Protein AF-0000000086522788 (afdb_homodimer)

pLDDT: mean 95.96, std 5.97, range [49.09, 98.88]

Nearest PDB structures (foldseek):
  5x3t-assembly1_H  TM=9.081E-01  e=9.601E-09  Mycobacterium tuberculosis H37Rv
  5wzf-assembly1_A  TM=9.064E-01  e=1.560E-04  Mycobacterium tuberculosis H37Rv
  5wz4-assembly1_B  TM=8.585E-01  e=1.217E-04  Mycobacterium tuberculosis H37Rv
  4chg-assembly3_E  TM=7.287E-01  e=6.107E-03  Mycobacterium tuberculosis H37Rv
  6a7v-assembly1_E  TM=6.846E-01  e=1.869E-02  Mycobacterium tuberculosis H37Rv

InterPro domains:
  IPR002716 PIN domain [PF01850] (8-123)
  IPR029060 PIN-like domain superfamily [SSF88723] (7-127)

Sequence (276 aa):
MPNTAAWVDTGYLVALFAKEDPHHQSANAFLKQLGRIELHSIWPVVVEACFFLDIRGKLALLQWIERGAMTLHDLSPQDLPMVRNTLEKYQNLEPDFTDAVLVTLASILKVRHILTVDERDFSVYRLADGSCFERLWVMPNTAAWVDTGYLVALFAKEDPHHQSANAFLKQLGRIELHSIWPVVVEACFFLDIRGKLALLQWIERGAMTLHDLSPQDLPMVRNTLEKYQNLEPDFTDAVLVTLASILKVRHILTVDERDFSVYRLADGSCFERLWV

Foldseek 3Di:
DPQAEAEEALALLLLCQVPPDPCVVLSVVCLVVCPRYAYEYAVVSLVSNVVNDDPRSNVVSVVCVVVVNYHHDDDDPVLVVQLVVQCVVVVVVVDDSRVSSRQSVCQVVVRQEYAHPCCPVQQVRAHPVRHGHDYPRD/DPQAEAEEALALLLLCQVPPDPCVVLSVVCLVVCPRYAYEYAVVSLVSNVVNDDPRSNVVSVVCVVVVNYHHDDDDPVLVVQLVVQCVVVVVVVDDSRVSVRQSVCQVVVRQEYAHPCCPVQQPRAHPVRHGHDYDRD

Secondary structure (DSSP, 8-state):
---EEEEE-HHHHHHHH-TT-TTHHHHHHHHHT-TTEEEEEEHHHHHHHHHHS-HHHHHHHHHHHHTTSSEEEPP-GGGHHHHHHHHHHTGGG---HHHHHHHHHHHHHT--EEE-S-HHHHHH-B-TTSPBPEES--/----EEEE-HHHHHHHH-TT-TTHHHHHHHHHT-TTPEEEEEHHHHHHHHHHS-HHHHHHHHHHHHTTSSEEEPP-GGGHHHHHHHHHHTGGG---HHHHHHHHHHHHHT--EEE-S-HHHHHH-B-TTSPBPEES--

Structure (mmCIF, N/CA/C/O backbone):
data_AF-0000000086522788-model_v1
#
loop_
_entity.id
_entity.type
_entity.pdbx_description
1 polymer 'PIN domain-containing protein'
#
loop_
_atom_site.group_PDB
_atom_site.id
_atom_site.t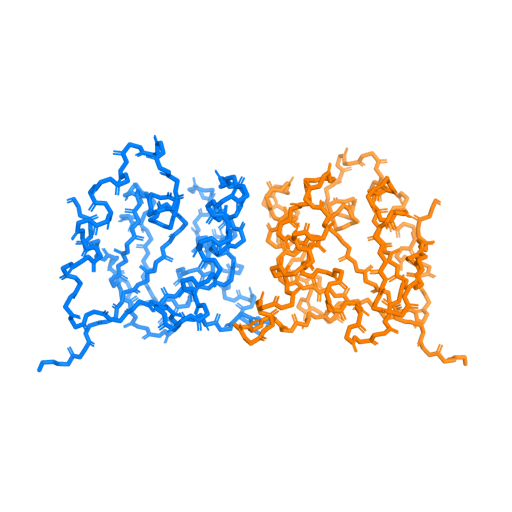ype_symbol
_atom_site.label_atom_id
_atom_site.label_alt_id
_atom_site.label_comp_id
_atom_site.label_asym_id
_atom_site.label_entity_id
_atom_site.label_seq_id
_atom_site.pdbx_PDB_ins_code
_atom_site.Cartn_x
_atom_site.Cartn_y
_atom_site.Cartn_z
_atom_site.occupancy
_atom_site.B_iso_or_equiv
_atom_site.auth_seq_id
_atom_site.auth_comp_id
_atom_site.auth_asym_id
_atom_site.auth_atom_id
_atom_site.pdbx_PDB_model_num
ATOM 1 N N . MET A 1 1 ? 4.887 20.531 26.156 1 49.88 1 MET A N 1
ATOM 2 C CA . MET A 1 1 ? 3.727 20.594 25.266 1 49.88 1 MET A CA 1
ATOM 3 C C . MET A 1 1 ? 3.48 19.266 24.594 1 49.88 1 MET A C 1
ATOM 5 O O . MET A 1 1 ? 4.426 18.531 24.266 1 49.88 1 MET A O 1
ATOM 9 N N . PRO A 1 2 ? 2.352 18.656 24.859 1 61.16 2 PRO A N 1
ATOM 10 C CA . PRO A 1 2 ? 2.184 17.297 24.328 1 61.16 2 PRO A CA 1
ATOM 11 C C . PRO A 1 2 ? 2.559 17.188 22.859 1 61.16 2 PRO A C 1
ATOM 13 O O . PRO A 1 2 ? 2.422 18.156 22.109 1 61.16 2 PRO A O 1
ATOM 16 N N . ASN A 1 3 ? 3.367 16.234 22.469 1 74.81 3 ASN A N 1
ATOM 17 C CA . ASN A 1 3 ? 3.789 16.047 21.078 1 74.81 3 ASN A CA 1
ATOM 18 C C . ASN A 1 3 ? 2.592 15.953 20.141 1 74.81 3 ASN A C 1
ATOM 20 O O . ASN A 1 3 ? 1.631 15.234 20.422 1 74.81 3 ASN A O 1
ATOM 24 N N . THR A 1 4 ? 2.494 16.922 19.266 1 91.88 4 THR A N 1
ATOM 25 C CA . THR A 1 4 ? 1.45 16.906 18.25 1 91.88 4 THR A CA 1
ATOM 26 C C . THR A 1 4 ? 1.722 15.836 17.203 1 91.88 4 THR A C 1
ATOM 28 O O . THR A 1 4 ? 2.869 15.625 16.812 1 91.88 4 THR A O 1
ATOM 31 N N . ALA A 1 5 ? 0.728 15.023 16.875 1 97.06 5 ALA A N 1
ATOM 32 C CA . ALA A 1 5 ? 0.83 14.023 15.812 1 97.06 5 ALA A CA 1
ATOM 33 C C . ALA A 1 5 ? 0.124 14.484 14.547 1 97.06 5 ALA A C 1
ATOM 35 O O . ALA A 1 5 ? -0.933 15.117 14.609 1 97.06 5 ALA A O 1
ATOM 36 N N . ALA A 1 6 ? 0.728 14.195 13.414 1 98.12 6 ALA A N 1
ATOM 37 C CA . ALA A 1 6 ? 0.104 14.531 12.133 1 98.12 6 ALA A CA 1
ATOM 38 C C . ALA A 1 6 ? 0.199 13.367 11.156 1 98.12 6 ALA A C 1
ATOM 40 O O . ALA A 1 6 ? 1.227 12.688 11.086 1 98.12 6 ALA A O 1
ATOM 41 N N . TRP A 1 7 ? -0.891 13.195 10.453 1 98.56 7 TRP A N 1
ATOM 42 C CA . TRP A 1 7 ? -0.886 12.219 9.359 1 98.56 7 TRP A CA 1
ATOM 43 C C . TRP A 1 7 ? -0.183 12.789 8.133 1 98.56 7 TRP A C 1
ATOM 45 O O . TRP A 1 7 ? -0.314 13.977 7.824 1 98.56 7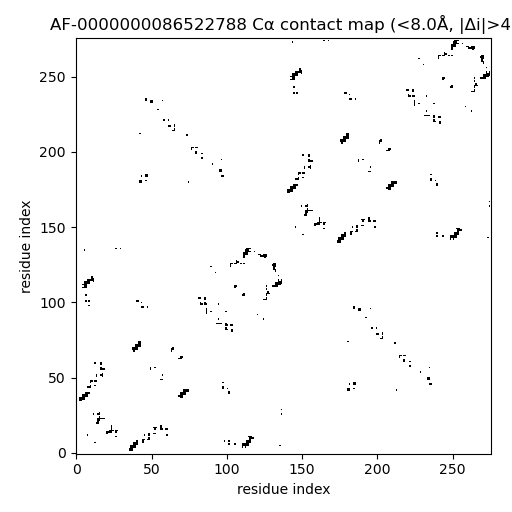 TRP A O 1
ATOM 55 N N . VAL A 1 8 ? 0.561 11.953 7.477 1 98.75 8 VAL A N 1
ATOM 56 C CA . VAL A 1 8 ? 1.207 12.289 6.211 1 98.75 8 VAL A CA 1
ATOM 57 C C . VAL A 1 8 ? 0.505 11.578 5.062 1 98.75 8 VAL A C 1
ATOM 59 O O . VAL A 1 8 ? 0.38 10.352 5.07 1 98.75 8 VAL A O 1
ATOM 62 N N . ASP A 1 9 ? 0.022 12.312 4.145 1 98.44 9 ASP A N 1
ATOM 63 C CA . ASP A 1 9 ? -0.618 11.727 2.969 1 98.44 9 ASP A CA 1
ATOM 64 C C . ASP A 1 9 ? 0.362 11.625 1.802 1 98.44 9 ASP A C 1
ATOM 66 O O . ASP A 1 9 ? 1.507 12.07 1.906 1 98.44 9 ASP A O 1
ATOM 70 N N . THR A 1 10 ? -0.059 11.07 0.669 1 98.69 10 THR A N 1
ATOM 71 C CA . THR A 1 10 ? 0.792 10.789 -0.482 1 98.69 10 THR A CA 1
ATOM 72 C C . THR A 1 10 ? 1.39 12.078 -1.035 1 98.69 10 THR A C 1
ATOM 74 O O . THR A 1 10 ? 2.59 12.148 -1.306 1 98.69 10 THR A O 1
ATOM 77 N N . GLY A 1 11 ? 0.606 13.125 -1.171 1 98.5 11 GLY A N 1
ATOM 78 C CA . GLY A 1 11 ? 1.043 14.367 -1.777 1 98.5 11 GLY A CA 1
ATOM 79 C C . GLY A 1 11 ? 2.219 15.008 -1.057 1 98.5 11 GLY A C 1
ATOM 80 O O . GLY A 1 11 ? 3.113 15.562 -1.692 1 98.5 11 GLY A O 1
ATOM 81 N N . TYR A 1 12 ? 2.236 14.93 0.226 1 98.75 12 TYR A N 1
ATOM 82 C CA . TYR A 1 12 ? 3.348 15.508 0.974 1 98.75 12 TYR A CA 1
ATOM 83 C C . TYR A 1 12 ? 4.629 14.719 0.747 1 98.75 12 TYR A C 1
ATOM 85 O O . TYR A 1 12 ? 5.707 15.305 0.595 1 98.75 12 TYR A O 1
ATOM 93 N N . LEU A 1 13 ? 4.539 13.398 0.77 1 98.88 13 LEU A N 1
ATOM 94 C CA . LEU A 1 13 ? 5.711 12.57 0.512 1 98.88 13 LEU A CA 1
ATOM 95 C C . LEU A 1 13 ? 6.266 12.836 -0.884 1 98.88 13 LEU A C 1
ATOM 97 O O . LEU A 1 13 ? 7.48 12.953 -1.062 1 98.88 13 LEU A O 1
ATOM 101 N N . VAL A 1 14 ? 5.367 12.906 -1.87 1 98.81 14 VAL A N 1
ATOM 102 C CA . VAL A 1 14 ? 5.805 13.188 -3.232 1 98.81 14 VAL A CA 1
ATOM 103 C C . VAL A 1 14 ? 6.484 14.555 -3.283 1 98.81 14 VAL A C 1
ATOM 105 O O . VAL A 1 14 ? 7.547 14.703 -3.887 1 98.81 14 VAL A O 1
ATOM 108 N N . ALA A 1 15 ? 5.895 15.523 -2.637 1 98.81 15 ALA A N 1
ATOM 109 C CA . ALA A 1 15 ? 6.484 16.859 -2.572 1 98.81 15 ALA A CA 1
ATOM 110 C C . ALA A 1 15 ? 7.871 16.812 -1.939 1 98.81 15 ALA A C 1
ATOM 112 O O . ALA A 1 15 ? 8.773 17.531 -2.361 1 98.81 15 ALA A O 1
ATOM 113 N N . LEU A 1 16 ? 8.094 16.016 -0.915 1 98.5 16 LEU A N 1
ATOM 114 C CA . LEU A 1 16 ? 9.359 15.945 -0.204 1 98.5 16 LEU A CA 1
ATOM 115 C C . LEU A 1 16 ? 10.438 15.305 -1.08 1 98.5 16 LEU A C 1
ATOM 117 O O . LEU A 1 16 ? 11.586 15.742 -1.079 1 98.5 16 LEU A O 1
ATOM 121 N N . PHE A 1 17 ? 10.016 14.305 -1.92 1 98.69 17 PHE A N 1
ATOM 122 C CA . PHE A 1 17 ? 11.055 13.43 -2.453 1 98.69 17 PHE A CA 1
ATOM 123 C C . PHE A 1 17 ? 11.117 13.523 -3.973 1 98.69 17 PHE A C 1
ATOM 125 O O . PHE A 1 17 ? 12.016 12.961 -4.598 1 98.69 17 PHE A O 1
ATOM 132 N N . ALA A 1 18 ? 10.156 14.109 -4.594 1 98.56 18 ALA A N 1
ATOM 133 C CA . ALA A 1 18 ? 10.266 14.469 -6.004 1 98.56 18 ALA A CA 1
ATOM 134 C C . ALA A 1 18 ? 10.828 15.875 -6.176 1 98.56 18 ALA A C 1
ATOM 136 O O . ALA A 1 18 ? 10.125 16.859 -5.977 1 98.56 18 ALA A O 1
ATOM 137 N N . LYS A 1 19 ? 11.992 16 -6.66 1 97.12 19 LYS A N 1
ATOM 138 C CA . LYS A 1 19 ? 12.711 17.266 -6.715 1 97.12 19 LYS A CA 1
ATOM 139 C C . LYS A 1 19 ? 12.016 18.25 -7.648 1 97.12 19 LYS A C 1
ATOM 141 O O . LYS A 1 19 ? 12.078 19.469 -7.441 1 97.12 19 LYS A O 1
ATOM 146 N N . GLU A 1 20 ? 11.352 17.734 -8.625 1 97.56 20 GLU A N 1
ATOM 147 C CA . GLU A 1 20 ? 10.727 18.594 -9.625 1 97.56 20 GLU A CA 1
ATOM 148 C C . GLU A 1 20 ? 9.305 18.953 -9.219 1 97.56 20 GLU A C 1
ATOM 150 O O . GLU A 1 20 ? 8.625 19.703 -9.93 1 97.56 20 GLU A O 1
ATOM 155 N N . ASP A 1 21 ? 8.875 18.391 -8.078 1 98.06 21 ASP A N 1
ATOM 156 C CA . ASP A 1 21 ? 7.535 18.734 -7.609 1 98.06 21 ASP A CA 1
ATOM 157 C C . ASP A 1 21 ? 7.434 20.219 -7.246 1 98.06 21 ASP A C 1
ATOM 159 O O . ASP A 1 21 ? 8.344 20.766 -6.625 1 98.06 21 ASP A O 1
ATOM 163 N N . PRO A 1 22 ? 6.375 20.891 -7.68 1 97.88 22 PRO A N 1
ATOM 164 C CA . PRO A 1 22 ? 6.23 22.328 -7.418 1 97.88 22 PRO A CA 1
ATOM 165 C C . PRO A 1 22 ? 6.223 22.656 -5.93 1 97.88 22 PRO A C 1
ATOM 167 O O . PRO A 1 22 ? 6.566 23.781 -5.539 1 97.88 22 PRO A O 1
ATOM 170 N N . HIS A 1 23 ? 5.871 21.734 -5.078 1 98.19 23 HIS A N 1
ATOM 171 C CA . HIS A 1 23 ? 5.789 21.969 -3.641 1 98.19 23 HIS A CA 1
ATOM 172 C C . HIS A 1 23 ? 7.055 21.5 -2.93 1 98.19 23 HIS A C 1
ATOM 174 O O . HIS A 1 23 ? 7.117 21.5 -1.699 1 98.19 23 HIS A O 1
ATOM 180 N N . HIS A 1 24 ? 8.047 21.062 -3.654 1 98.38 24 HIS A N 1
ATOM 181 C CA . HIS A 1 24 ? 9.242 20.422 -3.088 1 98.38 24 HIS A CA 1
ATOM 182 C C . HIS A 1 24 ? 9.922 21.344 -2.08 1 98.38 24 HIS A C 1
ATOM 184 O O . HIS A 1 24 ? 10.195 20.938 -0.948 1 98.38 24 HIS A O 1
ATOM 190 N N . GLN A 1 25 ? 10.188 22.578 -2.436 1 97.88 25 GLN A N 1
ATOM 191 C CA . GLN A 1 25 ? 10.875 23.516 -1.56 1 97.88 25 GLN A CA 1
ATOM 192 C C . GLN A 1 25 ? 10.055 23.812 -0.307 1 97.88 25 GLN A C 1
ATOM 194 O O . GLN A 1 25 ? 10.586 23.812 0.804 1 97.88 25 GLN A O 1
ATOM 199 N N . SER A 1 26 ? 8.781 24.062 -0.53 1 97.94 26 SER A N 1
ATOM 200 C CA . SER A 1 26 ? 7.887 24.344 0.589 1 97.94 26 SER A CA 1
ATOM 201 C C . SER A 1 26 ? 7.805 23.156 1.544 1 97.94 26 SER A C 1
ATOM 203 O O . SER A 1 26 ? 7.832 23.328 2.764 1 97.94 26 SER A O 1
ATOM 205 N N . ALA A 1 27 ? 7.656 21.906 1.063 1 98.25 27 ALA A N 1
ATOM 206 C CA . ALA A 1 27 ? 7.566 20.703 1.882 1 98.25 27 ALA A CA 1
ATOM 207 C C . ALA A 1 27 ? 8.836 20.5 2.703 1 98.25 27 ALA A C 1
ATOM 209 O O . ALA A 1 27 ? 8.766 20.172 3.893 1 98.25 27 ALA A O 1
ATOM 210 N N . ASN A 1 28 ? 9.977 20.719 2.072 1 97.75 28 ASN A N 1
ATOM 211 C CA . ASN A 1 28 ? 11.25 20.578 2.768 1 97.75 28 ASN A CA 1
ATOM 212 C C . ASN A 1 28 ? 11.414 21.625 3.859 1 97.75 28 ASN A C 1
ATOM 214 O O . ASN A 1 28 ? 11.914 21.328 4.945 1 97.75 28 ASN A O 1
ATOM 218 N N . ALA A 1 29 ? 11.078 22.812 3.578 1 97.31 29 ALA A N 1
ATOM 219 C CA . ALA A 1 29 ? 11.148 23.891 4.566 1 97.31 29 ALA A CA 1
ATOM 220 C C . ALA A 1 29 ? 10.273 23.578 5.777 1 97.31 29 ALA A C 1
ATOM 222 O O . ALA A 1 29 ? 10.695 23.781 6.922 1 97.31 29 ALA A O 1
ATOM 223 N N . PHE A 1 30 ? 9.086 23.047 5.512 1 97.44 30 PHE A N 1
ATOM 224 C CA . PHE A 1 30 ? 8.18 22.688 6.602 1 97.44 30 PHE A CA 1
ATOM 225 C C . PHE A 1 30 ? 8.758 21.562 7.438 1 97.44 30 PHE A C 1
ATOM 227 O O . PHE A 1 30 ? 8.688 21.594 8.672 1 97.44 30 PHE A O 1
ATOM 234 N N . LEU A 1 31 ? 9.258 20.578 6.816 1 96.88 31 LEU A N 1
ATOM 235 C CA . LEU A 1 31 ? 9.859 19.438 7.512 1 96.88 31 LEU A CA 1
ATOM 236 C C . LEU A 1 31 ? 10.945 19.906 8.477 1 96.88 31 LEU A C 1
ATOM 238 O O . LEU A 1 31 ? 11.062 19.391 9.586 1 96.88 31 LEU A O 1
ATOM 242 N N . LYS A 1 32 ? 11.688 20.859 8.055 1 94.94 32 LYS A N 1
ATOM 243 C CA . LYS A 1 32 ? 12.781 21.391 8.875 1 94.94 32 LYS A CA 1
ATOM 244 C C . LYS A 1 32 ? 12.242 22.125 10.094 1 94.94 32 LYS A C 1
ATOM 246 O O . LYS A 1 32 ? 12.945 22.281 11.094 1 94.94 32 LYS A O 1
ATOM 251 N N . GLN A 1 33 ? 11.023 22.469 9.977 1 91.62 33 GLN A N 1
ATOM 252 C CA . GLN A 1 33 ? 10.43 23.266 11.047 1 91.62 33 GLN A CA 1
ATOM 253 C C . GLN A 1 33 ? 9.445 22.438 11.867 1 91.62 33 GLN A C 1
ATOM 255 O O . GLN A 1 33 ? 8.68 22.984 12.672 1 91.62 33 GLN A O 1
ATOM 260 N N . LEU A 1 34 ? 9.312 21.266 11.664 1 86.12 34 LEU A N 1
ATOM 261 C CA . LEU A 1 34 ? 8.32 20.375 12.242 1 86.12 34 LEU A CA 1
ATOM 262 C C . LEU A 1 34 ? 8.336 20.453 13.766 1 86.12 34 LEU A C 1
ATOM 264 O O . LEU A 1 34 ? 7.289 20.328 14.414 1 86.12 34 LEU A O 1
ATOM 268 N N . GLY A 1 35 ? 9.469 20.766 14.328 1 82.06 35 GLY A N 1
ATOM 269 C CA . GLY A 1 35 ? 9.531 20.859 15.781 1 82.06 35 GLY A CA 1
ATOM 270 C C . GLY A 1 35 ? 9.18 19.562 16.484 1 82.06 35 GLY A C 1
ATOM 271 O O . GLY A 1 35 ? 9.797 18.531 16.219 1 82.06 35 GLY A O 1
ATOM 272 N N . ARG A 1 36 ? 8.047 19.594 17.203 1 88.06 36 ARG A N 1
ATOM 273 C CA . ARG A 1 36 ? 7.648 18.484 18.062 1 88.06 36 ARG A CA 1
ATOM 274 C C . ARG A 1 36 ? 6.508 17.688 17.422 1 88.06 36 ARG A C 1
ATOM 276 O O . ARG A 1 36 ? 5.793 16.969 18.125 1 88.06 36 ARG A O 1
ATOM 283 N N . ILE A 1 37 ? 6.297 17.859 16.188 1 94.5 37 ILE A N 1
ATOM 284 C CA . ILE A 1 37 ? 5.234 17.125 15.508 1 94.5 37 ILE A CA 1
ATOM 285 C C . ILE A 1 37 ? 5.734 15.727 15.125 1 94.5 37 ILE A C 1
ATOM 287 O O . ILE A 1 37 ? 6.781 15.594 14.484 1 94.5 37 ILE A O 1
ATOM 291 N N . GLU A 1 38 ? 5.043 14.727 15.539 1 96.81 38 GLU A N 1
ATOM 292 C CA . GLU A 1 38 ? 5.316 13.352 15.133 1 96.81 38 GLU A CA 1
ATOM 293 C C . GLU A 1 38 ? 4.574 13 13.844 1 96.81 38 GLU A C 1
ATOM 295 O O . GLU A 1 38 ? 3.361 13.203 13.75 1 96.81 38 GLU A O 1
ATOM 300 N N . LEU A 1 39 ? 5.309 12.469 12.938 1 98.06 39 LEU A N 1
ATOM 301 C CA . LEU A 1 39 ? 4.715 12.117 11.656 1 98.06 39 LEU A CA 1
ATOM 302 C C . LEU A 1 39 ? 4.238 10.672 11.648 1 98.06 39 LEU A C 1
ATOM 304 O O . LEU A 1 39 ? 4.984 9.766 12.031 1 98.06 39 LEU A O 1
ATOM 308 N N . HIS A 1 40 ? 3.008 10.516 11.25 1 98.5 40 HIS A N 1
ATOM 309 C CA . HIS A 1 40 ? 2.373 9.203 11.148 1 98.5 40 HIS A CA 1
ATOM 310 C C . HIS A 1 40 ? 1.835 8.953 9.742 1 98.5 40 HIS A C 1
ATOM 312 O O . HIS A 1 40 ? 1.354 9.883 9.086 1 98.5 40 HIS A O 1
ATOM 318 N N . SER A 1 41 ? 1.931 7.781 9.289 1 98.69 41 SER A N 1
ATOM 319 C CA . SER A 1 41 ? 1.336 7.402 8.008 1 98.69 41 SER A CA 1
ATOM 320 C C . SER A 1 41 ? 1.032 5.906 7.961 1 98.69 41 SER A C 1
ATOM 322 O O . SER A 1 41 ? 0.836 5.273 9 1 98.69 41 SER A O 1
ATOM 324 N N . ILE A 1 42 ? 0.794 5.41 6.754 1 98.38 42 ILE A N 1
ATOM 325 C CA . ILE A 1 42 ? 0.453 4.02 6.484 1 98.38 42 ILE A CA 1
ATOM 326 C C . ILE A 1 42 ? 1.14 3.555 5.203 1 98.38 42 ILE A C 1
ATOM 328 O O . ILE A 1 42 ? 1.505 4.375 4.355 1 98.38 42 ILE A O 1
ATOM 332 N N . TRP A 1 43 ? 1.278 2.303 5.043 1 98.12 43 TRP A N 1
ATOM 333 C CA . TRP A 1 43 ? 1.982 1.751 3.889 1 98.12 43 TRP A CA 1
ATOM 334 C C . TRP A 1 43 ? 1.273 2.119 2.59 1 98.12 43 TRP A C 1
ATOM 336 O O . TRP A 1 43 ? 1.922 2.398 1.579 1 98.12 43 TRP A O 1
ATOM 346 N N . PRO A 1 44 ? -0.093 2.119 2.561 1 98.56 44 PRO A N 1
ATOM 347 C CA . PRO A 1 44 ? -0.735 2.545 1.315 1 98.56 44 PRO A CA 1
ATOM 348 C C . PRO A 1 44 ? -0.222 3.895 0.818 1 98.56 44 PRO A C 1
ATOM 350 O O . PRO A 1 44 ? -0.049 4.086 -0.388 1 98.56 44 PRO A O 1
ATOM 353 N N . VAL A 1 45 ? 0.057 4.809 1.708 1 98.75 45 VAL A N 1
ATOM 354 C CA . VAL A 1 45 ? 0.571 6.125 1.344 1 98.75 45 VAL A CA 1
ATOM 355 C C . VAL A 1 45 ? 1.967 5.984 0.74 1 98.75 45 VAL A C 1
ATOM 357 O O . VAL A 1 45 ? 2.277 6.613 -0.275 1 98.75 45 VAL A O 1
ATOM 360 N N . VAL A 1 46 ? 2.785 5.156 1.322 1 98.81 46 VAL A N 1
ATOM 361 C CA . VAL A 1 46 ? 4.145 4.93 0.839 1 98.81 46 VAL A CA 1
ATOM 362 C C . VAL A 1 46 ? 4.102 4.289 -0.546 1 98.81 46 VAL A C 1
ATOM 364 O O . VAL A 1 46 ? 4.84 4.691 -1.446 1 98.81 46 VAL A O 1
ATOM 367 N N . VAL A 1 47 ? 3.207 3.33 -0.72 1 98.38 47 VAL A N 1
ATOM 368 C CA . VAL A 1 47 ? 3.057 2.643 -1.998 1 98.38 47 VAL A CA 1
ATOM 369 C C . VAL A 1 47 ? 2.658 3.646 -3.08 1 98.38 47 VAL A C 1
ATOM 371 O O . VAL A 1 47 ? 3.262 3.68 -4.156 1 98.38 47 VAL A O 1
ATOM 374 N N . GLU A 1 48 ? 1.703 4.492 -2.801 1 98.31 48 GLU A N 1
ATOM 375 C CA . GLU A 1 48 ? 1.257 5.5 -3.758 1 98.31 48 GLU A CA 1
ATOM 376 C C . GLU A 1 48 ? 2.371 6.496 -4.074 1 98.31 48 GLU A C 1
ATOM 378 O O . GLU A 1 48 ? 2.547 6.895 -5.227 1 98.31 48 GLU A O 1
ATOM 383 N N . ALA A 1 49 ? 3.068 6.922 -3.064 1 98.62 49 ALA A N 1
ATOM 384 C CA . ALA A 1 49 ? 4.172 7.852 -3.297 1 98.62 49 ALA A CA 1
ATOM 385 C C . ALA A 1 49 ? 5.203 7.25 -4.25 1 98.62 49 ALA A C 1
ATOM 387 O O . ALA A 1 49 ? 5.672 7.922 -5.172 1 98.62 49 ALA A O 1
ATOM 388 N N . CYS A 1 50 ? 5.496 5.965 -4.066 1 98 50 CYS A N 1
ATOM 389 C CA . CYS A 1 50 ? 6.496 5.293 -4.887 1 98 50 CYS A CA 1
ATOM 390 C C . CYS A 1 50 ? 6.051 5.215 -6.34 1 98 50 CYS A C 1
ATOM 392 O O . CYS A 1 50 ? 6.883 5.156 -7.25 1 98 50 CYS A O 1
ATOM 394 N N . PHE A 1 51 ? 4.754 5.301 -6.551 1 96.12 51 PHE A N 1
ATOM 395 C CA . PHE A 1 51 ? 4.246 5.309 -7.918 1 96.12 51 PHE A CA 1
ATOM 396 C C . PHE A 1 51 ? 4.672 6.574 -8.648 1 96.12 51 PHE A C 1
ATOM 398 O O . PHE A 1 51 ? 4.883 6.555 -9.859 1 96.12 51 PHE A O 1
ATOM 405 N N . PHE A 1 52 ? 4.848 7.676 -7.949 1 96.81 52 PHE A N 1
ATOM 406 C CA . PHE A 1 52 ? 5.07 8.984 -8.555 1 96.81 52 PHE A CA 1
ATOM 407 C C . PHE A 1 52 ? 6.551 9.336 -8.547 1 96.81 52 PHE A C 1
ATOM 409 O O . PHE A 1 52 ? 6.961 10.328 -9.164 1 96.81 52 PHE A O 1
ATOM 416 N N . LEU A 1 53 ? 7.34 8.547 -7.887 1 97.31 53 LEU A N 1
ATOM 417 C CA . LEU A 1 53 ? 8.742 8.898 -7.684 1 97.31 53 LEU A CA 1
ATOM 418 C C . LEU A 1 53 ? 9.641 8.117 -8.633 1 97.31 53 LEU A C 1
ATOM 420 O O . LEU A 1 53 ? 9.344 6.965 -8.961 1 97.31 53 LEU A O 1
ATOM 424 N N . ASP A 1 54 ? 10.734 8.734 -9.07 1 94.88 54 ASP A N 1
ATOM 425 C CA . ASP A 1 54 ? 11.789 7.992 -9.758 1 94.88 54 ASP A CA 1
ATOM 426 C C . ASP A 1 54 ? 12.609 7.164 -8.766 1 94.88 54 ASP A C 1
ATOM 428 O O . ASP A 1 54 ? 12.328 7.164 -7.566 1 94.88 54 ASP A O 1
ATOM 432 N N . ILE A 1 55 ? 13.555 6.434 -9.266 1 94.69 55 ILE A N 1
ATOM 433 C CA . ILE A 1 55 ? 14.289 5.484 -8.438 1 94.69 55 ILE A CA 1
ATOM 434 C C . ILE A 1 55 ? 15.023 6.23 -7.328 1 94.69 55 ILE A C 1
ATOM 436 O O . ILE A 1 55 ? 15.102 5.75 -6.195 1 94.69 55 ILE A O 1
ATOM 440 N N . ARG A 1 56 ? 15.578 7.359 -7.574 1 95.06 56 ARG A N 1
ATOM 441 C CA . ARG A 1 56 ? 16.281 8.141 -6.555 1 95.06 56 ARG A CA 1
ATOM 442 C C . ARG A 1 56 ? 15.32 8.57 -5.449 1 95.06 56 ARG A C 1
ATOM 444 O O . ARG A 1 56 ? 15.641 8.453 -4.262 1 95.06 56 ARG A O 1
ATOM 451 N N . GLY A 1 57 ? 14.164 9.125 -5.855 1 97.25 57 GLY A N 1
ATOM 452 C CA . GLY A 1 57 ? 13.148 9.516 -4.891 1 97.25 57 GLY A CA 1
ATOM 453 C C . GLY A 1 57 ? 12.648 8.359 -4.047 1 97.25 57 GLY A C 1
ATOM 454 O O . GLY A 1 57 ? 12.453 8.508 -2.838 1 97.25 57 GLY A O 1
ATOM 455 N N . LYS A 1 58 ? 12.445 7.203 -4.664 1 97.5 58 LYS A N 1
ATOM 456 C CA . LYS A 1 58 ? 12 6.012 -3.949 1 97.5 58 LYS A CA 1
ATOM 457 C C . LYS A 1 58 ? 13.008 5.609 -2.871 1 97.5 58 LYS A C 1
ATOM 459 O O . LYS A 1 58 ? 12.633 5.402 -1.716 1 97.5 58 LYS A O 1
ATOM 464 N N . LEU A 1 59 ? 14.242 5.543 -3.281 1 97.25 59 LEU A N 1
ATOM 465 C CA . LEU A 1 59 ? 15.281 5.117 -2.355 1 97.25 59 LEU A CA 1
ATOM 466 C C . LEU A 1 59 ? 15.438 6.113 -1.211 1 97.25 59 LEU A C 1
ATOM 468 O O . LEU A 1 59 ? 15.602 5.719 -0.055 1 97.25 59 LEU A O 1
ATOM 472 N N . ALA A 1 60 ? 15.336 7.379 -1.482 1 98.06 60 ALA A N 1
ATOM 473 C CA . ALA A 1 60 ? 15.43 8.414 -0.454 1 98.06 60 ALA A CA 1
ATOM 474 C C . ALA A 1 60 ? 14.266 8.305 0.531 1 98.06 60 ALA A C 1
ATOM 476 O O . ALA A 1 60 ? 14.461 8.406 1.744 1 98.06 60 ALA A O 1
ATOM 477 N N . LEU A 1 61 ? 13.094 8.141 0.029 1 98.69 61 LEU A N 1
ATOM 478 C CA . LEU A 1 61 ? 11.906 7.977 0.868 1 98.69 61 LEU A CA 1
ATOM 479 C C . LEU A 1 61 ? 12.062 6.766 1.784 1 98.69 61 LEU A C 1
ATOM 481 O O . LEU A 1 61 ? 11.82 6.859 2.99 1 98.69 61 LEU A O 1
ATOM 485 N N . LEU A 1 62 ? 12.438 5.629 1.239 1 98.56 62 LEU A N 1
ATOM 486 C CA . LEU A 1 62 ? 12.562 4.406 2.021 1 98.56 62 LEU A CA 1
ATOM 487 C C . LEU A 1 62 ? 13.633 4.555 3.1 1 98.56 62 LEU A C 1
ATOM 489 O O . LEU A 1 62 ? 13.438 4.121 4.238 1 98.56 62 LEU A O 1
ATOM 493 N N . GLN A 1 63 ? 14.703 5.195 2.76 1 98.38 63 GLN A N 1
ATOM 494 C CA . GLN A 1 63 ? 15.758 5.426 3.74 1 98.38 63 GLN A CA 1
ATOM 495 C C . GLN A 1 63 ? 15.289 6.375 4.84 1 98.38 63 GLN A C 1
ATOM 497 O O . GLN A 1 63 ? 15.664 6.215 6.004 1 98.38 63 GLN A O 1
ATOM 502 N N . TRP A 1 64 ? 14.57 7.359 4.41 1 98.5 64 TRP A N 1
ATOM 503 C CA . TRP A 1 64 ? 13.992 8.305 5.355 1 98.5 64 TRP A CA 1
ATOM 504 C C . TRP A 1 64 ? 13.086 7.598 6.355 1 98.5 64 TRP A C 1
ATOM 506 O O . TRP A 1 64 ? 13.117 7.891 7.551 1 98.5 64 TRP A O 1
ATOM 516 N N . ILE A 1 65 ? 12.32 6.645 5.949 1 98.56 65 ILE A N 1
ATOM 517 C CA . ILE A 1 65 ? 11.453 5.84 6.805 1 98.56 65 ILE A CA 1
ATOM 518 C C . ILE A 1 65 ? 12.297 4.934 7.695 1 98.56 65 ILE A C 1
ATOM 520 O O . ILE A 1 65 ? 12.016 4.789 8.891 1 98.56 65 ILE A O 1
ATOM 524 N N . GLU A 1 66 ? 13.305 4.367 7.125 1 97.75 66 GLU A N 1
ATOM 525 C CA . GLU A 1 66 ? 14.203 3.488 7.863 1 97.75 66 GLU A CA 1
ATOM 526 C C . GLU A 1 66 ? 14.812 4.203 9.062 1 97.75 66 GLU A C 1
ATOM 528 O O . GLU A 1 66 ? 15.07 3.584 10.102 1 97.75 66 GLU A O 1
ATOM 533 N N . ARG A 1 67 ? 15.016 5.426 8.906 1 96.75 67 ARG A N 1
ATOM 534 C CA . ARG A 1 67 ? 15.664 6.211 9.945 1 96.75 67 ARG A CA 1
ATOM 535 C C . ARG A 1 67 ? 14.672 6.582 11.047 1 96.75 67 ARG A C 1
ATOM 537 O O . ARG A 1 67 ? 15.039 7.223 12.031 1 96.75 67 ARG A O 1
ATOM 544 N N . GLY A 1 68 ? 13.477 6.23 10.867 1 96.5 68 GLY A N 1
ATOM 545 C CA . GLY A 1 68 ? 12.484 6.449 11.906 1 96.5 68 GLY A CA 1
ATOM 546 C C . GLY A 1 68 ? 11.828 7.816 11.828 1 96.5 68 GLY A C 1
ATOM 547 O O . GLY A 1 68 ? 11.234 8.281 12.797 1 96.5 68 GLY A O 1
ATOM 548 N N . ALA A 1 69 ? 11.867 8.461 10.656 1 96.88 69 ALA A N 1
ATOM 549 C CA . ALA A 1 69 ? 11.367 9.828 10.492 1 96.88 69 ALA A CA 1
ATOM 550 C C . ALA A 1 69 ? 9.836 9.844 10.508 1 96.88 69 ALA A C 1
ATOM 552 O O . ALA A 1 69 ? 9.227 10.898 10.711 1 96.88 69 ALA A O 1
ATOM 553 N N . MET A 1 70 ? 9.258 8.703 10.32 1 97.94 70 MET A N 1
ATOM 554 C CA . MET A 1 70 ? 7.801 8.578 10.25 1 97.94 70 MET A CA 1
ATOM 555 C C . MET A 1 70 ? 7.34 7.23 10.789 1 97.94 70 MET A C 1
ATOM 557 O O . MET A 1 70 ? 7.953 6.199 10.5 1 97.94 70 MET A O 1
ATOM 561 N N . THR A 1 71 ? 6.332 7.27 11.641 1 97.5 71 THR A N 1
ATOM 562 C CA . THR A 1 71 ? 5.734 6.039 12.148 1 97.5 71 THR A CA 1
ATOM 563 C C . THR A 1 71 ? 4.699 5.496 11.172 1 97.5 71 THR A C 1
ATOM 565 O O . THR A 1 71 ? 3.758 6.199 10.797 1 97.5 71 THR A O 1
ATOM 568 N N . LEU A 1 72 ? 4.836 4.266 10.758 1 98.12 72 LEU A N 1
ATOM 569 C CA . LEU A 1 72 ? 3.865 3.607 9.891 1 98.12 72 LEU A CA 1
ATOM 570 C C . LEU A 1 72 ? 2.936 2.709 10.695 1 98.12 72 LEU A C 1
ATOM 572 O O . LEU A 1 72 ? 3.389 1.775 11.359 1 98.12 72 LEU A O 1
ATOM 576 N N . HIS A 1 73 ? 1.701 3.014 10.633 1 97.19 73 HIS A N 1
ATOM 577 C CA . HIS A 1 73 ? 0.704 2.207 11.328 1 97.19 73 HIS A CA 1
ATOM 578 C C . HIS A 1 73 ? 0.269 1.017 10.484 1 97.19 73 HIS A C 1
ATOM 580 O O . HIS A 1 73 ? 0.133 1.134 9.266 1 97.19 73 HIS A O 1
ATOM 586 N N . ASP A 1 74 ? -0.024 -0.062 11.188 1 94.75 74 ASP A N 1
ATOM 587 C CA . ASP A 1 74 ? -0.421 -1.292 10.508 1 94.75 74 ASP A CA 1
ATOM 588 C C . ASP A 1 74 ? -1.863 -1.206 10.016 1 94.75 74 ASP A C 1
ATOM 590 O O . ASP A 1 74 ? -2.727 -0.648 10.695 1 94.75 74 ASP A O 1
ATOM 594 N N . LEU A 1 75 ? -2.029 -1.677 8.805 1 96.5 75 LEU A N 1
ATOM 595 C CA . LEU A 1 75 ? -3.354 -1.986 8.273 1 96.5 75 LEU A CA 1
ATOM 596 C C . LEU A 1 75 ? -3.613 -3.488 8.305 1 96.5 75 LEU A C 1
ATOM 598 O O . LEU A 1 75 ? -2.768 -4.277 7.887 1 96.5 75 LEU A O 1
ATOM 602 N N . SER A 1 76 ? -4.73 -3.92 8.93 1 96 76 SER A N 1
ATOM 603 C CA . SER A 1 76 ? -5.082 -5.332 9.008 1 96 76 SER A CA 1
ATOM 604 C C . SER A 1 76 ? -6.445 -5.602 8.375 1 96 76 SER A C 1
ATOM 606 O O . SER A 1 76 ? -7.258 -4.684 8.234 1 96 76 SER A O 1
ATOM 608 N N . PRO A 1 77 ? -6.688 -6.879 7.996 1 97.06 77 PRO A N 1
ATOM 609 C CA . PRO A 1 77 ? -8.016 -7.223 7.477 1 97.06 77 PRO A CA 1
ATOM 610 C C . PRO A 1 77 ? -9.141 -6.867 8.445 1 97.06 77 PRO A C 1
ATOM 612 O O . PRO A 1 77 ? -10.266 -6.598 8.016 1 97.06 77 PRO A O 1
ATOM 615 N N . GLN A 1 78 ? -8.844 -6.777 9.719 1 96.44 78 GLN A N 1
ATOM 616 C CA . GLN A 1 78 ? -9.852 -6.438 10.727 1 96.44 78 GLN A CA 1
ATOM 617 C C . GLN A 1 78 ? -10.297 -4.984 10.578 1 96.44 78 GLN A C 1
ATOM 619 O O . GLN A 1 78 ? -11.359 -4.605 11.078 1 96.44 78 GLN A O 1
ATOM 624 N N . ASP A 1 79 ? -9.523 -4.145 9.914 1 97.31 79 ASP A N 1
ATOM 625 C CA . ASP A 1 79 ? -9.859 -2.736 9.719 1 97.31 79 ASP A CA 1
ATOM 626 C C . ASP A 1 79 ? -10.75 -2.551 8.492 1 97.31 79 ASP A C 1
ATOM 628 O O . ASP A 1 79 ? -11.352 -1.489 8.312 1 97.31 79 ASP A O 1
ATOM 632 N N . LEU A 1 80 ? -10.875 -3.578 7.637 1 98.31 80 LEU A N 1
ATOM 633 C CA . LEU A 1 80 ? -11.43 -3.424 6.293 1 98.31 80 LEU A CA 1
ATOM 634 C C . LEU A 1 80 ? -12.914 -3.092 6.355 1 98.31 80 LEU A C 1
ATOM 636 O O . LEU A 1 80 ? -13.414 -2.311 5.543 1 98.31 80 LEU A O 1
ATOM 640 N N . PRO A 1 81 ? -13.695 -3.635 7.34 1 98.06 81 PRO A N 1
ATOM 641 C CA . PRO A 1 81 ? -15.094 -3.219 7.406 1 98.06 81 PRO A CA 1
ATOM 642 C C . PRO A 1 81 ? -15.258 -1.714 7.609 1 98.06 81 PRO A C 1
ATOM 644 O O . PRO A 1 81 ? -16.109 -1.087 6.965 1 98.06 81 PRO A O 1
ATOM 647 N N . MET A 1 82 ? -14.445 -1.121 8.414 1 97.69 82 MET A N 1
ATOM 648 C CA . MET A 1 82 ? -14.523 0.319 8.641 1 97.69 82 MET A CA 1
ATOM 649 C C . MET A 1 82 ? -14.016 1.09 7.426 1 97.69 82 MET A C 1
ATOM 651 O O . MET A 1 82 ? -14.531 2.16 7.105 1 97.69 82 MET A O 1
ATOM 655 N N . VAL A 1 83 ? -13 0.567 6.773 1 98.12 83 VAL A N 1
ATOM 656 C CA . VAL A 1 83 ? -12.484 1.188 5.559 1 98.12 83 VAL A CA 1
ATOM 657 C C . VAL A 1 83 ? -13.555 1.18 4.477 1 98.12 83 VAL A C 1
ATOM 659 O O . VAL A 1 83 ? -13.766 2.184 3.791 1 98.12 83 VAL A O 1
ATOM 662 N N . ARG A 1 84 ? -14.242 0.016 4.309 1 97.75 84 ARG A N 1
ATOM 663 C CA . ARG A 1 84 ? -15.32 -0.077 3.33 1 97.75 84 ARG A CA 1
ATOM 664 C C . ARG A 1 84 ? -16.422 0.922 3.643 1 97.75 84 ARG A C 1
ATOM 666 O O . ARG A 1 84 ? -16.984 1.547 2.734 1 97.75 84 ARG A O 1
ATOM 673 N N . ASN A 1 85 ? -16.75 1.073 4.938 1 97.25 85 ASN A N 1
ATOM 674 C CA . ASN A 1 85 ? -17.734 2.062 5.34 1 97.25 85 ASN A CA 1
ATOM 675 C C . ASN A 1 85 ? -17.328 3.471 4.918 1 97.25 85 ASN A C 1
ATOM 677 O O . ASN A 1 85 ? -18.172 4.258 4.48 1 97.25 85 ASN A O 1
ATOM 681 N N . THR A 1 86 ? -16.078 3.795 5.105 1 97.25 86 THR A N 1
ATOM 682 C CA . THR A 1 86 ? -15.562 5.102 4.707 1 97.25 86 THR A CA 1
ATOM 683 C C . THR A 1 86 ? -15.664 5.285 3.197 1 97.25 86 THR A C 1
ATOM 685 O O . THR A 1 86 ? -16.047 6.352 2.719 1 97.25 86 THR A O 1
ATOM 688 N N . LEU A 1 87 ? -15.281 4.242 2.41 1 97.06 87 LEU A N 1
ATOM 689 C CA . LEU A 1 87 ? -15.398 4.289 0.956 1 97.06 87 LEU A CA 1
ATOM 690 C C . LEU A 1 87 ? -16.844 4.551 0.537 1 97.06 87 LEU A C 1
ATOM 692 O O . LEU A 1 87 ? -17.094 5.379 -0.34 1 97.06 87 LEU A O 1
ATOM 696 N N . GLU A 1 88 ? -17.719 3.914 1.22 1 95.88 88 GLU A N 1
ATOM 697 C CA . GLU A 1 88 ? -19.141 4.047 0.886 1 95.88 88 GLU A CA 1
ATOM 698 C C . GLU A 1 88 ? -19.672 5.418 1.287 1 95.88 88 GLU A C 1
ATOM 700 O O . GLU A 1 88 ? -20.406 6.047 0.531 1 95.88 88 GLU A O 1
ATOM 705 N N . LYS A 1 89 ? -19.297 5.828 2.428 1 95.56 89 LYS A N 1
ATOM 706 C CA . LYS A 1 89 ? -19.734 7.121 2.943 1 95.56 89 LYS A CA 1
ATOM 707 C C . LYS A 1 89 ? -19.391 8.25 1.977 1 95.56 89 LYS A C 1
ATOM 709 O O . LYS A 1 89 ? -20.172 9.164 1.761 1 95.56 89 LYS A O 1
ATOM 714 N N . TYR A 1 90 ? -18.219 8.156 1.364 1 95.94 90 TYR A N 1
ATOM 715 C CA . TYR A 1 90 ? -17.734 9.258 0.541 1 95.94 90 TYR A CA 1
ATOM 716 C C . TYR A 1 90 ? -17.719 8.875 -0.934 1 95.94 90 TYR A C 1
ATOM 718 O O . TYR A 1 90 ? -16.922 9.391 -1.712 1 95.94 90 TYR A O 1
ATOM 726 N N . GLN A 1 91 ? -18.531 7.906 -1.301 1 92.5 91 GLN A N 1
ATOM 727 C CA . GLN A 1 91 ? -18.547 7.375 -2.66 1 92.5 91 GLN A CA 1
ATOM 728 C C . GLN A 1 91 ? -18.734 8.492 -3.684 1 92.5 91 GLN A C 1
ATOM 730 O O . GLN A 1 91 ? -18.156 8.438 -4.777 1 92.5 91 GLN A O 1
ATOM 735 N N . ASN A 1 92 ? -19.406 9.602 -3.332 1 92 92 ASN A N 1
ATOM 736 C CA . ASN A 1 92 ? -19.688 10.703 -4.246 1 92 92 ASN A CA 1
ATOM 737 C C . ASN A 1 92 ? -18.422 11.523 -4.516 1 92 92 ASN A C 1
ATOM 739 O O . ASN A 1 92 ? -18.359 12.25 -5.508 1 92 92 ASN A O 1
ATOM 743 N N . LEU A 1 93 ? -17.438 11.438 -3.615 1 91.06 93 LEU A N 1
ATOM 744 C CA . LEU A 1 93 ? -16.172 12.133 -3.789 1 91.06 93 LEU A CA 1
ATOM 745 C C . LEU A 1 93 ? -15.156 11.242 -4.516 1 91.06 93 LEU A C 1
ATOM 747 O O . LEU A 1 93 ? -14.055 11.688 -4.836 1 91.06 93 LEU A O 1
ATOM 751 N N . GLU A 1 94 ? -15.539 9.953 -4.695 1 90.19 94 GLU A N 1
ATOM 752 C CA . GLU A 1 94 ? -14.688 8.969 -5.352 1 90.19 94 GLU A CA 1
ATOM 753 C C . GLU A 1 94 ? -13.352 8.828 -4.629 1 90.19 94 GLU A C 1
ATOM 755 O O . GLU A 1 94 ? -12.289 8.93 -5.246 1 90.19 94 GLU A O 1
ATOM 760 N N . PRO A 1 95 ? -13.5 8.586 -3.32 1 93.06 95 PRO A N 1
ATOM 761 C CA . PRO A 1 95 ? -12.242 8.398 -2.594 1 93.06 95 PRO A CA 1
ATOM 762 C C . PRO A 1 95 ? -11.422 7.223 -3.123 1 93.06 95 PRO A C 1
ATOM 764 O O . PRO A 1 95 ? -11.992 6.242 -3.609 1 93.06 95 PRO A O 1
ATOM 767 N N . ASP A 1 96 ? -10.117 7.438 -3.047 1 95.62 96 ASP A N 1
ATOM 768 C CA . ASP A 1 96 ? -9.328 6.242 -3.33 1 95.62 96 ASP A CA 1
ATOM 769 C C . ASP A 1 96 ? -9.102 5.418 -2.062 1 95.62 96 ASP A C 1
ATOM 771 O O . ASP A 1 96 ? -9.539 5.809 -0.978 1 95.62 96 ASP A O 1
ATOM 775 N N . PHE A 1 97 ? -8.594 4.242 -2.207 1 98.12 97 PHE A N 1
ATOM 776 C CA . PHE A 1 97 ? -8.391 3.305 -1.109 1 98.12 97 PHE A CA 1
ATOM 777 C C . PHE A 1 97 ? -7.508 3.918 -0.029 1 98.12 97 PHE A C 1
ATOM 779 O O . PHE A 1 97 ? -7.797 3.793 1.162 1 98.12 97 PHE A O 1
ATOM 786 N N . THR A 1 98 ? -6.414 4.574 -0.358 1 98.38 98 THR A N 1
ATOM 787 C CA . THR A 1 98 ? -5.438 5.156 0.555 1 98.38 98 THR A CA 1
ATOM 788 C C . THR A 1 98 ? -6.078 6.246 1.409 1 98.38 98 THR A C 1
ATOM 790 O O . THR A 1 98 ? -5.887 6.285 2.627 1 98.38 98 THR A O 1
ATOM 793 N N . ASP A 1 99 ? -6.895 7.105 0.819 1 97.88 99 ASP A N 1
ATOM 794 C CA . ASP A 1 99 ? -7.617 8.125 1.574 1 97.88 99 ASP A CA 1
ATOM 795 C C . ASP A 1 99 ? -8.562 7.488 2.588 1 97.88 99 ASP A C 1
ATOM 797 O O . ASP A 1 99 ? -8.633 7.922 3.74 1 97.88 99 ASP A O 1
ATOM 801 N N . ALA A 1 100 ? -9.273 6.504 2.119 1 98.25 100 ALA A N 1
ATOM 802 C CA . ALA A 1 100 ? -10.242 5.852 2.992 1 98.25 100 ALA A CA 1
ATOM 803 C C . ALA A 1 100 ? -9.555 5.223 4.203 1 98.25 100 ALA A C 1
ATOM 805 O O . ALA A 1 100 ? -10.07 5.293 5.32 1 98.25 100 ALA A O 1
ATOM 806 N N . VAL A 1 101 ? -8.398 4.594 3.975 1 98.44 101 VAL A N 1
ATOM 807 C CA . VAL A 1 101 ? -7.648 3.994 5.07 1 98.44 101 VAL A CA 1
ATOM 808 C C . VAL A 1 101 ? -7.184 5.086 6.031 1 98.44 101 VAL A C 1
ATOM 810 O O . VAL A 1 101 ? -7.328 4.953 7.25 1 98.44 101 VAL A O 1
ATOM 813 N N . LEU A 1 102 ? -6.625 6.176 5.484 1 98.31 102 LEU A N 1
ATOM 814 C CA . LEU A 1 102 ? -6.117 7.273 6.305 1 98.31 102 LEU A CA 1
ATOM 815 C C . LEU A 1 102 ? -7.227 7.859 7.172 1 98.31 102 LEU A C 1
ATOM 817 O O . LEU A 1 102 ? -7.043 8.047 8.375 1 98.31 102 LEU A O 1
ATOM 821 N N . VAL A 1 103 ? -8.344 8.102 6.57 1 98 103 VAL A N 1
ATOM 822 C CA . VAL A 1 103 ? -9.477 8.688 7.281 1 98 103 VAL A CA 1
ATOM 823 C C . VAL A 1 103 ? -9.953 7.738 8.375 1 98 103 VAL A C 1
ATOM 825 O O . VAL A 1 103 ? -10.234 8.164 9.492 1 98 103 VAL A O 1
ATOM 828 N N . THR A 1 104 ? -10.039 6.477 8.07 1 98.19 104 THR A N 1
ATOM 829 C CA . THR A 1 104 ? -10.484 5.461 9.023 1 98.19 104 THR A CA 1
ATOM 830 C C . THR A 1 104 ? -9.539 5.391 10.219 1 98.19 104 THR A C 1
ATOM 832 O O . THR A 1 104 ? -9.984 5.438 11.367 1 98.19 104 THR A O 1
ATOM 835 N N . LEU A 1 105 ? -8.266 5.348 9.977 1 97.94 105 LEU A N 1
ATOM 836 C CA . LEU A 1 105 ? -7.309 5.199 11.07 1 97.94 105 LEU A CA 1
ATOM 837 C C . LEU A 1 105 ? -7.172 6.504 11.852 1 97.94 105 LEU A C 1
ATOM 839 O O . LEU A 1 105 ? -6.949 6.48 13.062 1 97.94 105 LEU A O 1
ATOM 843 N N . ALA A 1 106 ? -7.262 7.625 11.156 1 98 106 ALA A N 1
ATOM 844 C CA . ALA A 1 106 ? -7.266 8.914 11.852 1 98 106 ALA A CA 1
ATOM 845 C C . ALA A 1 106 ? -8.383 8.977 12.883 1 98 106 ALA A C 1
ATOM 847 O O . ALA A 1 106 ? -8.203 9.531 13.969 1 98 106 ALA A O 1
ATOM 848 N N . SER A 1 107 ? -9.539 8.406 12.508 1 97.06 107 SER A N 1
ATOM 849 C CA . SER A 1 107 ? -10.672 8.344 13.422 1 97.06 107 SER A CA 1
ATOM 850 C C . SER A 1 107 ? -10.367 7.449 14.625 1 97.06 107 SER A C 1
ATOM 852 O O . SER A 1 107 ? -10.688 7.801 15.758 1 97.06 107 SER A O 1
ATOM 854 N N . ILE A 1 108 ? -9.766 6.363 14.414 1 95.5 108 ILE A N 1
ATOM 855 C CA . ILE A 1 108 ? -9.469 5.387 15.461 1 95.5 108 ILE A CA 1
ATOM 856 C C . ILE A 1 108 ? -8.43 5.965 16.422 1 95.5 108 ILE A C 1
ATOM 858 O O . ILE A 1 108 ? -8.57 5.844 17.641 1 95.5 108 ILE A O 1
ATOM 862 N N . LEU A 1 109 ? -7.453 6.641 15.898 1 95.94 109 LEU A N 1
ATOM 863 C CA . LEU A 1 109 ? -6.336 7.117 16.703 1 95.94 109 LEU A CA 1
ATOM 864 C C . LEU A 1 109 ? -6.574 8.547 17.172 1 95.94 109 LEU A C 1
ATOM 866 O O . LEU A 1 109 ? -5.773 9.102 17.938 1 95.94 109 LEU A O 1
ATOM 870 N N . LYS A 1 110 ? -7.621 9.141 16.719 1 95.69 110 LYS A N 1
ATOM 871 C CA . LYS A 1 110 ? -8.047 10.484 17.109 1 95.69 110 LYS A CA 1
ATOM 872 C C . LYS A 1 110 ? -6.957 11.508 16.828 1 95.69 110 LYS A C 1
ATOM 874 O O . LYS A 1 110 ? -6.617 12.312 17.703 1 95.69 110 LYS A O 1
ATOM 879 N N . VAL A 1 111 ? -6.328 11.398 15.688 1 97.31 111 VAL A N 1
ATOM 880 C CA . VAL A 1 111 ? -5.371 12.375 15.172 1 97.31 111 VAL A CA 1
ATOM 881 C C . VAL A 1 111 ? -5.973 13.109 13.977 1 97.31 111 VAL A C 1
ATOM 883 O O . VAL A 1 111 ? -6.309 12.492 12.961 1 97.31 111 VAL A O 1
ATOM 886 N N . ARG A 1 112 ? -6.098 14.383 14.031 1 97.19 112 ARG A N 1
ATOM 887 C CA . ARG A 1 112 ? -6.828 15.102 12.992 1 97.19 112 ARG A CA 1
ATOM 888 C C . ARG A 1 112 ? -5.891 15.953 12.148 1 97.19 112 ARG A C 1
ATOM 890 O O . ARG A 1 112 ? -6.289 16.484 11.109 1 97.19 112 ARG A O 1
ATOM 897 N N . HIS A 1 113 ? -4.641 16.203 12.633 1 97.69 113 HIS A N 1
ATOM 898 C CA . HIS A 1 113 ? -3.689 16.969 11.836 1 97.69 113 HIS A CA 1
ATOM 899 C C . HIS A 1 113 ? -3.199 16.156 10.633 1 97.69 113 HIS A C 1
ATOM 901 O O . HIS A 1 113 ? -2.98 14.945 10.742 1 97.69 113 HIS A O 1
ATOM 907 N N . ILE A 1 114 ? -3.045 16.859 9.508 1 98.31 114 ILE A N 1
ATOM 908 C CA . ILE A 1 114 ? -2.629 16.125 8.312 1 98.31 114 ILE A CA 1
ATOM 909 C C . ILE A 1 114 ? -1.729 17.016 7.457 1 98.31 114 ILE A C 1
ATOM 911 O O . ILE A 1 114 ? -1.867 18.25 7.469 1 98.31 114 ILE A O 1
ATOM 915 N N . LEU A 1 115 ? -0.74 16.453 6.844 1 98.5 115 LEU A N 1
ATOM 916 C CA . LEU A 1 115 ? 0.074 17.031 5.785 1 98.5 115 LEU A CA 1
ATOM 917 C C . LEU A 1 115 ? -0.326 16.484 4.422 1 98.5 115 LEU A C 1
ATOM 919 O O . LEU A 1 115 ? -0.123 15.297 4.145 1 98.5 115 LEU A O 1
ATOM 923 N N . THR A 1 116 ? -0.917 17.312 3.572 1 98.38 116 THR A N 1
ATOM 924 C CA . THR A 1 116 ? -1.443 16.891 2.281 1 98.38 116 THR A CA 1
ATOM 925 C C . THR A 1 116 ? -1.495 18.062 1.305 1 98.38 116 THR A C 1
ATOM 927 O O . THR A 1 116 ? -1.599 19.219 1.719 1 98.38 116 THR A O 1
ATOM 930 N N . VAL A 1 117 ? -1.358 17.766 0.027 1 97.75 117 VAL A N 1
ATOM 931 C CA . VAL A 1 117 ? -1.575 18.75 -1.021 1 97.75 117 VAL A CA 1
ATOM 932 C C . VAL A 1 117 ? -3.055 18.797 -1.401 1 97.75 117 VAL A C 1
ATOM 934 O O . VAL A 1 117 ? -3.502 19.703 -2.094 1 97.75 117 VAL A O 1
ATOM 937 N N . ASP A 1 118 ? -3.766 17.734 -1.008 1 96.31 118 ASP A N 1
ATOM 938 C CA . ASP A 1 118 ? -5.16 17.578 -1.415 1 96.31 118 ASP A CA 1
ATOM 939 C C . ASP A 1 118 ? -6.098 18.281 -0.442 1 96.31 118 ASP A C 1
ATOM 941 O O . ASP A 1 118 ? -6.859 17.641 0.279 1 96.31 118 ASP A O 1
ATOM 945 N N . GLU A 1 119 ? -6.145 19.5 -0.536 1 96.31 119 GLU A N 1
ATOM 946 C CA . GLU A 1 119 ? -7.008 20.312 0.317 1 96.31 119 GLU A CA 1
ATOM 947 C C . GLU A 1 119 ? -8.484 20 0.062 1 96.31 119 GLU A C 1
ATOM 949 O O . GLU A 1 119 ? -9.281 19.938 1 1 96.31 119 GLU A O 1
ATOM 954 N N . ARG A 1 120 ? -8.836 19.797 -1.126 1 95.12 120 ARG A N 1
ATOM 955 C CA . ARG A 1 120 ? -10.227 19.609 -1.516 1 95.12 120 ARG A CA 1
ATOM 956 C C . ARG A 1 120 ? -10.844 18.422 -0.788 1 95.12 120 ARG A C 1
ATOM 958 O O . ARG A 1 120 ? -11.836 18.562 -0.066 1 95.12 120 ARG A O 1
ATOM 965 N N . ASP A 1 121 ? -10.258 17.312 -0.865 1 96 121 ASP A N 1
ATOM 966 C CA . ASP A 1 121 ? -10.859 16.109 -0.295 1 96 121 ASP A CA 1
ATOM 967 C C . ASP A 1 121 ? -10.758 16.109 1.229 1 96 121 ASP A C 1
ATOM 969 O O . ASP A 1 121 ? -11.727 15.781 1.919 1 96 121 ASP A O 1
ATOM 973 N N . PHE A 1 122 ? -9.664 16.625 1.74 1 97.25 122 PHE A N 1
ATOM 974 C CA . PHE A 1 122 ? -9.461 16.516 3.18 1 97.25 122 PHE A CA 1
ATOM 975 C C . PHE A 1 122 ? -10.211 17.609 3.916 1 97.25 122 PHE A C 1
ATOM 977 O O . PHE A 1 122 ? -10.367 17.562 5.141 1 97.25 122 PHE A O 1
ATOM 984 N N . SER A 1 123 ? -10.727 18.609 3.184 1 96.69 123 SER A N 1
ATOM 985 C CA . SER A 1 123 ? -11.617 19.594 3.803 1 96.69 123 SER A CA 1
ATOM 986 C C . SER A 1 123 ? -13.016 19 4.012 1 96.69 123 SER A C 1
ATOM 988 O O . SER A 1 123 ? -13.789 19.5 4.82 1 96.69 123 SER A O 1
ATOM 990 N N . VAL A 1 124 ? -13.32 17.891 3.279 1 97.5 124 VAL A N 1
ATOM 991 C CA . VAL A 1 124 ? -14.656 17.312 3.301 1 97.5 124 VAL A CA 1
ATOM 992 C C . VAL A 1 124 ? -14.664 16.094 4.223 1 97.5 124 VAL A C 1
ATOM 994 O O . VAL A 1 124 ? -15.656 15.844 4.918 1 97.5 124 VAL A O 1
ATOM 997 N N . TYR A 1 125 ? -13.586 15.305 4.285 1 97.75 125 TYR A N 1
ATOM 998 C CA . TYR A 1 125 ? -13.516 14.141 5.168 1 97.75 125 TYR A CA 1
ATOM 999 C C . TYR A 1 125 ? -13.711 14.547 6.621 1 97.75 125 TYR A C 1
ATOM 1001 O O . TYR A 1 125 ? -13.328 15.648 7.023 1 97.75 125 TYR A O 1
ATOM 1009 N N . ARG A 1 126 ? -14.297 13.648 7.402 1 97.62 126 ARG A N 1
ATOM 1010 C CA . ARG A 1 126 ? -14.523 13.844 8.828 1 97.62 126 ARG A CA 1
ATOM 1011 C C . ARG A 1 126 ? -14.023 12.648 9.633 1 97.62 126 ARG A C 1
ATOM 1013 O O . ARG A 1 126 ? -14.086 11.508 9.164 1 97.62 126 ARG A O 1
ATOM 1020 N N . LEU A 1 127 ? -13.586 12.914 10.836 1 96.88 127 LEU A N 1
ATOM 1021 C CA . LEU A 1 127 ? -13.336 11.828 11.781 1 96.88 127 LEU A CA 1
ATOM 1022 C C . LEU A 1 127 ? -14.648 11.273 12.328 1 96.88 127 LEU A C 1
ATOM 1024 O O . LEU A 1 127 ? -15.719 11.812 12.039 1 96.88 127 LEU A O 1
A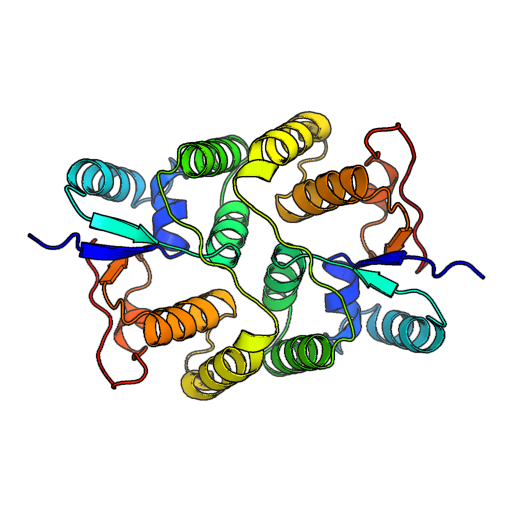TOM 1028 N N . ALA A 1 128 ? -14.5 10.219 13.109 1 94.19 128 ALA A N 1
ATOM 1029 C CA . ALA A 1 128 ? -15.688 9.531 13.617 1 94.19 128 ALA A CA 1
ATOM 1030 C C . ALA A 1 128 ? -16.531 10.469 14.477 1 94.19 128 ALA A C 1
ATOM 1032 O O . ALA A 1 128 ? -17.766 10.367 14.5 1 94.19 128 ALA A O 1
ATOM 1033 N N . ASP A 1 129 ? -15.945 11.422 15.133 1 95.56 129 ASP A N 1
ATOM 1034 C CA . ASP A 1 129 ? -16.656 12.32 16.031 1 95.56 129 ASP A CA 1
ATOM 1035 C C . ASP A 1 129 ? -17.188 13.547 15.289 1 95.56 129 ASP A C 1
ATOM 1037 O O . ASP A 1 129 ? -17.734 14.461 15.898 1 95.56 129 ASP A O 1
ATOM 1041 N N . GLY A 1 130 ? -16.922 13.586 14.008 1 96.19 130 GLY A N 1
ATOM 1042 C CA . GLY A 1 130 ? -17.438 14.656 13.172 1 96.19 130 GLY A CA 1
ATOM 1043 C C . GLY A 1 130 ? -16.453 15.789 12.961 1 96.19 130 GLY A C 1
ATOM 1044 O O . GLY A 1 130 ? -16.703 16.688 12.164 1 96.19 130 GLY A O 1
ATOM 1045 N N . SER A 1 131 ? -15.359 15.703 13.586 1 96.75 131 SER A N 1
ATOM 1046 C CA . SER A 1 131 ? -14.391 16.797 13.484 1 96.75 131 SER A CA 1
ATOM 1047 C C . SER A 1 131 ? -13.711 16.812 12.117 1 96.75 131 SER A C 1
ATOM 1049 O O . SER A 1 131 ? -13.648 15.781 11.438 1 96.75 131 SER A O 1
ATOM 1051 N N . CYS A 1 132 ? -13.172 17.938 11.758 1 96.94 132 CYS A N 1
ATOM 1052 C CA . CYS A 1 132 ? -12.484 18.141 10.484 1 96.94 132 CYS A CA 1
ATOM 1053 C C . CYS A 1 132 ? -10.992 17.875 10.625 1 96.94 132 CYS A C 1
ATOM 1055 O O . CYS A 1 132 ? -10.445 17.938 11.719 1 96.94 132 CYS A O 1
ATOM 1057 N N . PHE A 1 133 ? -10.438 17.578 9.492 1 98 133 PHE A N 1
ATOM 1058 C CA . PHE A 1 133 ? -8.984 17.547 9.445 1 98 133 PHE A CA 1
ATOM 1059 C C . PHE A 1 133 ? -8.414 18.953 9.469 1 98 133 PHE A C 1
ATOM 1061 O O . PHE A 1 133 ? -9.055 19.891 8.977 1 98 133 PHE A O 1
ATOM 1068 N N . GLU A 1 134 ? -7.281 19.062 10.094 1 97.31 134 GLU A N 1
ATOM 1069 C CA . GLU A 1 134 ? -6.539 20.312 10.102 1 97.31 134 GLU A CA 1
ATOM 1070 C C . GLU A 1 134 ? -5.207 20.172 9.367 1 97.31 134 GLU A C 1
ATOM 1072 O O . GLU A 1 134 ? -4.348 19.391 9.766 1 97.31 134 GLU A O 1
ATOM 1077 N N . ARG A 1 135 ? -5.055 20.938 8.312 1 97.19 135 ARG A N 1
ATOM 1078 C CA . ARG A 1 135 ? -3.807 20.922 7.555 1 97.19 135 ARG A CA 1
ATOM 1079 C C . ARG A 1 135 ? -2.74 21.766 8.234 1 97.19 135 ARG A C 1
ATOM 1081 O O . ARG A 1 135 ? -2.982 22.922 8.562 1 97.19 135 ARG A O 1
ATOM 1088 N N . LEU A 1 136 ? -1.58 21.156 8.328 1 96.5 136 LEU A N 1
ATOM 1089 C CA . LEU A 1 136 ? -0.522 21.859 9.039 1 96.5 136 LEU A CA 1
ATOM 1090 C C . LEU A 1 136 ? 0.459 22.5 8.062 1 96.5 136 LEU A C 1
ATOM 1092 O O . LEU A 1 136 ? 1.202 23.406 8.43 1 96.5 136 LEU A O 1
ATOM 1096 N N . TRP A 1 137 ? 0.488 21.984 6.887 1 93.62 137 TRP A N 1
ATOM 1097 C CA . TRP A 1 137 ? 1.333 22.484 5.809 1 93.62 137 TRP A CA 1
ATOM 1098 C C . TRP A 1 137 ? 0.492 23.141 4.719 1 93.62 137 TRP A C 1
ATOM 1100 O O . TRP A 1 137 ? -0.261 22.453 4.016 1 93.62 137 TRP A O 1
ATOM 1110 N N . VAL A 1 138 ? 0.364 24.594 4.859 1 85.31 138 VAL A N 1
ATOM 1111 C CA . VAL A 1 138 ? -0.512 25.344 3.957 1 85.31 138 VAL A CA 1
ATOM 1112 C C . VAL A 1 138 ? 0.304 26.359 3.164 1 85.31 138 VAL A C 1
ATOM 1114 O O . VAL A 1 138 ? 1.243 26.953 3.693 1 85.31 138 VAL A O 1
ATOM 1117 N N . MET B 1 1 ? -0.969 -33.969 0.851 1 49.09 1 MET B N 1
ATOM 1118 C CA . MET B 1 1 ? -0.082 -33.219 -0.042 1 49.09 1 MET B CA 1
ATOM 1119 C C . MET B 1 1 ? 0.279 -31.859 0.552 1 49.09 1 MET B C 1
ATOM 1121 O O . MET B 1 1 ? -0.536 -31.25 1.237 1 49.09 1 MET B O 1
ATOM 1125 N N . PRO B 1 2 ? 1.53 -31.656 0.802 1 60.03 2 PRO B N 1
ATOM 1126 C CA . PRO B 1 2 ? 1.864 -30.438 1.52 1 60.03 2 PRO B CA 1
ATOM 1127 C C . PRO B 1 2 ? 1.167 -29.203 0.939 1 60.03 2 PRO B C 1
ATOM 1129 O O . PRO B 1 2 ? 0.891 -29.156 -0.262 1 60.03 2 PRO B O 1
ATOM 1132 N N . ASN B 1 3 ? 0.459 -28.438 1.72 1 72.81 3 ASN B N 1
ATOM 1133 C CA . ASN B 1 3 ? -0.234 -27.219 1.277 1 72.81 3 ASN B CA 1
ATOM 1134 C C . ASN B 1 3 ? 0.697 -26.297 0.506 1 72.81 3 ASN B C 1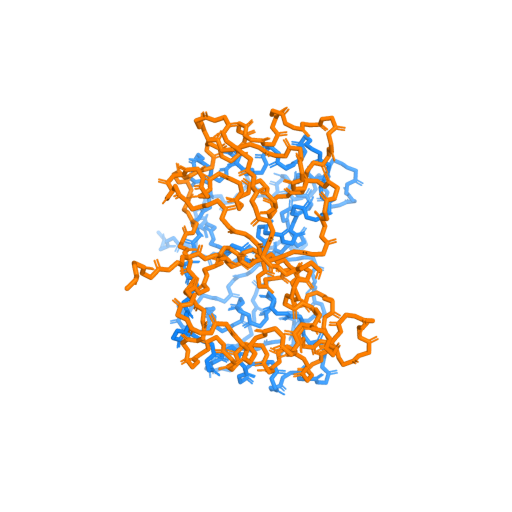
ATOM 1136 O O . ASN B 1 3 ? 1.8 -26 0.965 1 72.81 3 ASN B O 1
ATOM 1140 N N . THR B 1 4 ? 0.443 -26.188 -0.81 1 91.31 4 THR B N 1
ATOM 1141 C CA . THR B 1 4 ? 1.225 -25.297 -1.653 1 91.31 4 THR B CA 1
ATOM 1142 C C . THR B 1 4 ? 0.831 -23.844 -1.409 1 91.31 4 THR B C 1
ATOM 1144 O O . THR B 1 4 ? -0.349 -23.531 -1.22 1 91.31 4 THR B O 1
ATOM 1147 N N . ALA B 1 5 ? 1.799 -22.953 -1.207 1 97 5 ALA B N 1
ATOM 1148 C CA . ALA B 1 5 ? 1.57 -21.531 -1.07 1 97 5 ALA B CA 1
ATOM 1149 C C . ALA B 1 5 ? 1.949 -20.781 -2.35 1 97 5 ALA B C 1
ATOM 1151 O O . ALA B 1 5 ? 2.932 -21.141 -3.01 1 97 5 ALA B O 1
ATOM 1152 N N . ALA B 1 6 ? 1.152 -19.797 -2.709 1 98.12 6 ALA B N 1
ATOM 1153 C CA . ALA B 1 6 ? 1.461 -18.984 -3.879 1 98.12 6 ALA B CA 1
ATOM 1154 C C . ALA B 1 6 ? 1.284 -17.5 -3.568 1 98.12 6 ALA B C 1
ATOM 1156 O O . ALA B 1 6 ? 0.337 -17.109 -2.881 1 98.12 6 ALA B O 1
ATOM 1157 N N . TRP B 1 7 ? 2.213 -16.75 -4.09 1 98.56 7 TRP B N 1
ATOM 1158 C CA . TRP B 1 7 ? 2.082 -15.297 -4.02 1 98.56 7 TRP B CA 1
ATOM 1159 C C . TRP B 1 7 ? 1.09 -14.789 -5.059 1 98.56 7 TRP B C 1
ATOM 1161 O O . TRP B 1 7 ? 1.041 -15.297 -6.18 1 98.56 7 TRP B O 1
ATOM 1171 N N . VAL B 1 8 ? 0.311 -13.82 -4.672 1 98.75 8 VAL B N 1
ATOM 1172 C CA . VAL B 1 8 ? -0.615 -13.141 -5.574 1 98.75 8 VAL B CA 1
ATOM 1173 C C . VAL B 1 8 ? -0.101 -11.734 -5.879 1 98.75 8 VAL B C 1
ATOM 1175 O O . VAL B 1 8 ? 0.142 -10.945 -4.965 1 98.75 8 VAL B O 1
ATOM 1178 N N . ASP B 1 9 ? 0.112 -11.469 -7.105 1 98.44 9 ASP B N 1
ATOM 1179 C CA . ASP B 1 9 ? 0.55 -10.141 -7.52 1 98.44 9 ASP B CA 1
ATOM 1180 C C . ASP B 1 9 ? -0.636 -9.281 -7.953 1 98.44 9 ASP B C 1
ATOM 1182 O O . ASP B 1 9 ? -1.773 -9.75 -7.988 1 98.44 9 ASP B O 1
ATOM 1186 N N . THR B 1 10 ? -0.407 -8.008 -8.297 1 98.69 10 THR B N 1
ATOM 1187 C CA . THR B 1 10 ? -1.447 -7.039 -8.609 1 98.69 10 THR B CA 1
ATOM 1188 C C . THR B 1 10 ? -2.268 -7.5 -9.812 1 98.69 10 THR B C 1
ATOM 1190 O O . THR B 1 10 ? -3.5 -7.453 -9.781 1 98.69 10 THR B O 1
ATOM 1193 N N . GLY B 1 11 ? -1.637 -7.973 -10.852 1 98.44 11 GLY B N 1
ATOM 1194 C CA . GLY B 1 11 ? -2.309 -8.352 -12.086 1 98.44 11 GLY B CA 1
ATOM 1195 C C . GLY B 1 11 ? -3.365 -9.422 -11.891 1 98.44 11 GLY B C 1
ATOM 1196 O O . GLY B 1 11 ? -4.426 -9.375 -12.516 1 98.44 11 GLY B O 1
ATOM 1197 N N . TYR B 1 12 ? -3.115 -10.359 -11.047 1 98.75 12 TYR B N 1
ATOM 1198 C CA . TYR B 1 12 ? -4.098 -11.406 -10.797 1 98.75 12 TYR B CA 1
ATOM 1199 C C . TYR B 1 12 ? -5.316 -10.852 -10.07 1 98.75 12 TYR B C 1
ATOM 1201 O O . TYR B 1 12 ? -6.453 -11.211 -10.383 1 98.75 12 TYR B O 1
ATOM 1209 N N . LEU B 1 13 ? -5.086 -10.031 -9.062 1 98.88 13 LEU B N 1
ATOM 1210 C CA . LEU B 1 13 ? -6.203 -9.422 -8.344 1 98.88 13 LEU B CA 1
ATOM 1211 C C . LEU B 1 13 ? -7.059 -8.578 -9.281 1 98.88 13 LEU B C 1
ATOM 1213 O O . LEU B 1 13 ? -8.289 -8.633 -9.227 1 98.88 13 LEU B O 1
ATOM 1217 N N . VAL B 1 14 ? -6.398 -7.773 -10.125 1 98.81 14 VAL B N 1
ATOM 1218 C CA . VAL B 1 14 ? -7.137 -6.957 -11.078 1 98.81 14 VAL B CA 1
ATOM 1219 C C . VAL B 1 14 ? -7.938 -7.859 -12.016 1 98.81 14 VAL B C 1
ATOM 1221 O O . VAL B 1 14 ? -9.117 -7.602 -12.273 1 98.81 14 VAL B O 1
ATOM 1224 N N . ALA B 1 15 ? -7.324 -8.922 -12.492 1 98.81 15 ALA B N 1
ATOM 1225 C CA . ALA B 1 15 ? -8.016 -9.883 -13.352 1 98.81 15 ALA B CA 1
ATOM 1226 C C . ALA B 1 15 ? -9.234 -10.477 -12.641 1 98.81 15 ALA B C 1
ATOM 1228 O O . ALA B 1 15 ? -10.273 -10.703 -13.266 1 98.81 15 ALA B O 1
ATOM 1229 N N . LEU B 1 16 ? -9.156 -10.766 -11.359 1 98.44 16 LEU B N 1
ATOM 1230 C CA . LEU B 1 16 ? -10.242 -11.383 -10.602 1 98.44 16 LEU B CA 1
ATOM 1231 C C . LEU B 1 16 ? -11.406 -10.414 -10.422 1 98.44 16 LEU B C 1
ATOM 1233 O O . LEU B 1 16 ? -12.57 -10.812 -10.523 1 98.44 16 LEU B O 1
ATOM 1237 N N . PHE B 1 17 ? -11.062 -9.094 -10.258 1 98.69 17 PHE B N 1
ATOM 1238 C CA . PHE B 1 17 ? -12.102 -8.234 -9.703 1 98.69 17 PHE B CA 1
ATOM 1239 C C . PHE B 1 17 ? -12.492 -7.141 -10.695 1 98.69 17 PHE B C 1
ATOM 1241 O O . PHE B 1 17 ? -13.438 -6.395 -10.461 1 98.69 17 PHE B O 1
ATOM 1248 N N . ALA B 1 18 ? -11.742 -6.945 -11.727 1 98.56 18 ALA B N 1
ATOM 1249 C CA . ALA B 1 18 ? -12.172 -6.105 -12.836 1 98.56 18 ALA B CA 1
ATOM 1250 C C . ALA B 1 18 ? -12.898 -6.926 -13.898 1 98.56 18 ALA B C 1
ATOM 1252 O O . ALA B 1 18 ? -12.273 -7.645 -14.68 1 98.56 18 ALA B O 1
ATOM 1253 N N . LYS B 1 19 ? -14.148 -6.758 -14.039 1 97.06 19 LYS B N 1
ATOM 1254 C CA . LYS B 1 19 ? -14.984 -7.594 -14.898 1 97.06 19 LYS B CA 1
ATOM 1255 C C . LYS B 1 19 ? -14.594 -7.445 -16.359 1 97.06 19 LYS B C 1
ATOM 1257 O O . LYS B 1 19 ? -14.734 -8.383 -17.156 1 97.06 19 LYS B O 1
ATOM 1262 N N . GLU B 1 20 ? -14.094 -6.301 -16.703 1 97.5 20 GLU B N 1
ATOM 1263 C CA . GLU B 1 20 ? -13.781 -6.027 -18.094 1 97.5 20 GLU B CA 1
ATOM 1264 C C . GLU B 1 20 ? -12.344 -6.426 -18.438 1 97.5 20 GLU B C 1
ATOM 1266 O O . GLU B 1 20 ? -11.906 -6.297 -19.578 1 97.5 20 GLU B O 1
ATOM 1271 N N . ASP B 1 21 ? -11.633 -6.895 -17.391 1 98 21 ASP B N 1
ATOM 1272 C CA . ASP B 1 21 ? -10.266 -7.336 -17.641 1 98 21 ASP B CA 1
ATOM 1273 C C . ASP B 1 21 ? -10.242 -8.547 -18.562 1 98 21 ASP B C 1
ATOM 1275 O O . ASP B 1 21 ? -11.047 -9.469 -18.406 1 98 21 ASP B O 1
ATOM 1279 N N . PRO B 1 22 ? -9.367 -8.547 -19.562 1 97.88 22 PRO B N 1
ATOM 1280 C CA . PRO B 1 22 ? -9.312 -9.656 -20.531 1 97.88 22 PRO B CA 1
ATOM 1281 C C . PRO B 1 22 ? -9.031 -11 -19.859 1 97.88 22 PRO B C 1
ATOM 1283 O O . PRO B 1 22 ? -9.398 -12.047 -20.406 1 97.88 22 PRO B O 1
ATOM 1286 N N . HIS B 1 23 ? -8.422 -11.031 -18.719 1 98.12 23 HIS B N 1
ATOM 1287 C CA . HIS B 1 23 ? -8.07 -12.266 -18.031 1 98.12 23 HIS B CA 1
ATOM 1288 C C . HIS B 1 23 ? -9.109 -12.625 -16.969 1 98.12 23 HIS B C 1
ATOM 1290 O O . HIS B 1 23 ? -8.914 -13.57 -16.203 1 98.12 23 HIS B O 1
ATOM 1296 N N . HIS B 1 24 ? -10.188 -11.898 -16.875 1 98.38 24 HIS B N 1
ATOM 1297 C CA . HIS B 1 24 ? -11.164 -12.047 -15.812 1 98.38 24 HIS B CA 1
ATOM 1298 C C . HIS B 1 24 ? -11.711 -13.469 -15.742 1 98.38 24 HIS B C 1
ATOM 1300 O O . HIS B 1 24 ? -11.695 -14.094 -14.688 1 98.38 24 HIS B O 1
ATOM 1306 N N . GLN B 1 25 ? -12.156 -14.008 -16.844 1 97.88 25 GLN B N 1
ATOM 1307 C CA . GLN B 1 25 ? -12.734 -15.344 -16.875 1 97.88 25 GLN B CA 1
ATOM 1308 C C . GLN B 1 25 ? -11.703 -16.406 -16.5 1 97.88 25 GLN B C 1
ATOM 1310 O O . GLN B 1 25 ? -11.992 -17.312 -15.719 1 97.88 25 GLN B O 1
ATOM 1315 N N . SER B 1 26 ? -10.531 -16.281 -17.094 1 97.94 26 SER B N 1
ATOM 1316 C CA . SER B 1 26 ? -9.461 -17.219 -16.812 1 97.94 26 SER B CA 1
ATOM 1317 C C . SER B 1 26 ? -9.062 -17.188 -15.336 1 97.94 26 SER B C 1
ATOM 1319 O O . SER B 1 26 ? -8.852 -18.234 -14.711 1 97.94 26 SER B O 1
ATOM 1321 N N . ALA B 1 27 ? -8.906 -16 -14.711 1 98.25 27 ALA B N 1
ATOM 1322 C CA . ALA B 1 27 ? -8.531 -15.844 -13.305 1 98.25 27 ALA B CA 1
ATOM 1323 C C . ALA B 1 27 ? -9.57 -16.469 -12.383 1 98.25 27 ALA B C 1
ATOM 1325 O O . ALA B 1 27 ? -9.227 -17.156 -11.43 1 98.25 27 ALA B O 1
ATOM 1326 N N . ASN B 1 28 ? -10.836 -16.234 -12.703 1 97.75 28 ASN B N 1
ATOM 1327 C CA . ASN B 1 28 ? -11.914 -16.797 -11.898 1 97.75 28 ASN B CA 1
ATOM 1328 C C . ASN B 1 28 ? -11.953 -18.328 -12 1 97.75 28 ASN B C 1
ATOM 1330 O O . ASN B 1 28 ? -12.188 -19.016 -11.008 1 97.75 28 ASN B O 1
ATOM 1334 N N . ALA B 1 29 ? -11.797 -18.828 -13.164 1 97.31 29 ALA B N 1
ATOM 1335 C CA . ALA B 1 29 ? -11.773 -20.281 -13.359 1 97.31 29 ALA B CA 1
ATOM 1336 C C . ALA B 1 29 ? -10.633 -20.906 -12.562 1 97.31 29 ALA B C 1
ATOM 1338 O O . ALA B 1 29 ? -10.82 -21.953 -11.93 1 97.31 29 ALA B O 1
ATOM 1339 N N . PHE B 1 30 ? -9.477 -20.266 -12.578 1 97.44 30 PHE B N 1
ATOM 1340 C CA . PHE B 1 30 ? -8.336 -20.781 -11.828 1 97.44 30 PHE B CA 1
ATOM 1341 C C . PHE B 1 30 ? -8.609 -20.75 -10.328 1 97.44 30 PHE B C 1
ATOM 1343 O O . PHE B 1 30 ? -8.289 -21.703 -9.617 1 97.44 30 PHE B O 1
ATOM 1350 N N . LEU B 1 31 ? -9.133 -19.688 -9.844 1 96.88 31 LEU B N 1
ATOM 1351 C CA . LEU B 1 31 ? -9.461 -19.562 -8.43 1 96.88 31 LEU B CA 1
ATOM 1352 C C . LEU B 1 31 ? -10.359 -20.703 -7.969 1 96.88 31 LEU B C 1
ATOM 1354 O O . LEU B 1 31 ? -10.188 -21.234 -6.867 1 96.88 31 LEU B O 1
ATOM 1358 N N . LYS B 1 32 ? -11.266 -21.062 -8.805 1 94.81 32 LYS B N 1
ATOM 1359 C CA . LYS B 1 32 ? -12.203 -22.141 -8.477 1 94.81 32 LYS B CA 1
ATOM 1360 C C . LYS B 1 32 ? -11.492 -23.484 -8.406 1 94.81 32 LYS B C 1
ATOM 1362 O O . LYS B 1 32 ? -11.984 -24.422 -7.758 1 94.81 32 LYS B O 1
ATOM 1367 N N . GLN B 1 33 ? -10.367 -23.5 -9 1 91.62 33 GLN B N 1
ATOM 1368 C CA . GLN B 1 33 ? -9.641 -24.75 -9.07 1 91.62 33 GLN B CA 1
ATOM 1369 C C . GLN B 1 33 ? -8.445 -24.766 -8.125 1 91.62 33 GLN B C 1
ATOM 1371 O O . GLN B 1 33 ? -7.609 -25.672 -8.164 1 91.62 33 GLN B O 1
ATOM 1376 N N . LEU B 1 34 ? -8.234 -23.828 -7.406 1 86.31 34 LEU B N 1
ATOM 1377 C CA . LEU B 1 34 ? -7.066 -23.594 -6.566 1 86.31 34 LEU B CA 1
ATOM 1378 C C . LEU B 1 34 ? -6.805 -24.797 -5.656 1 86.31 34 LEU B C 1
ATOM 1380 O O . LEU B 1 34 ? -5.648 -25.125 -5.371 1 86.31 34 LEU B O 1
ATOM 1384 N N . GLY B 1 35 ? -7.844 -25.516 -5.309 1 82.19 35 GLY B N 1
ATOM 1385 C CA . GLY B 1 35 ? -7.641 -26.656 -4.441 1 82.19 35 GLY B CA 1
ATOM 1386 C C . GLY B 1 35 ? -7.066 -26.297 -3.086 1 82.19 35 GLY B C 1
ATOM 1387 O O . GLY B 1 35 ? -7.648 -25.469 -2.363 1 82.19 35 GLY B O 1
ATOM 1388 N N . ARG B 1 36 ? -5.836 -26.797 -2.873 1 87.88 36 ARG B N 1
ATOM 1389 C CA . ARG B 1 36 ? -5.219 -26.656 -1.558 1 87.88 36 ARG B CA 1
ATOM 1390 C C . ARG B 1 36 ? -4.152 -25.562 -1.566 1 87.88 36 ARG B C 1
ATOM 1392 O O . ARG B 1 36 ? -3.332 -25.484 -0.649 1 87.88 36 ARG B O 1
ATOM 1399 N N . ILE B 1 37 ? -4.098 -24.797 -2.566 1 94.62 37 ILE B N 1
ATOM 1400 C CA . ILE B 1 37 ? -3.105 -23.719 -2.645 1 94.62 37 ILE B CA 1
ATOM 1401 C C . ILE B 1 37 ? -3.518 -22.578 -1.731 1 94.62 37 ILE B C 1
ATOM 1403 O O . ILE B 1 37 ? -4.645 -22.078 -1.816 1 94.62 37 ILE B O 1
ATOM 1407 N N . GLU B 1 38 ? -2.65 -22.172 -0.862 1 96.81 38 GLU B N 1
ATOM 1408 C CA . GLU B 1 38 ? -2.859 -21 -0.016 1 96.81 38 GLU B CA 1
ATOM 1409 C C . GLU B 1 38 ? -2.371 -19.734 -0.704 1 96.81 38 GLU B C 1
ATOM 1411 O O . GLU B 1 38 ? -1.238 -19.672 -1.186 1 96.81 38 GLU B O 1
ATOM 1416 N N . LEU B 1 39 ? -3.215 -18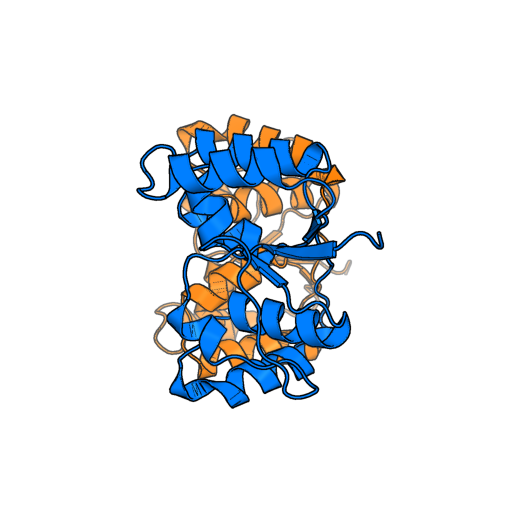.781 -0.703 1 98.06 39 LEU B N 1
ATOM 1417 C CA . LEU B 1 39 ? -2.869 -17.516 -1.354 1 98.06 39 LEU B CA 1
ATOM 1418 C C . LEU B 1 39 ? -2.266 -16.547 -0.354 1 98.06 39 LEU B C 1
ATOM 1420 O O . LEU B 1 39 ? -2.822 -16.328 0.724 1 98.06 39 LEU B O 1
ATOM 1424 N N . HIS B 1 40 ? -1.14 -16.016 -0.736 1 98.44 40 HIS B N 1
ATOM 1425 C CA . HIS B 1 40 ? -0.414 -15.031 0.067 1 98.44 40 HIS B CA 1
ATOM 1426 C C . HIS B 1 40 ? -0.164 -13.75 -0.721 1 98.44 40 HIS B C 1
ATOM 1428 O O . HIS B 1 40 ? 0.067 -13.797 -1.931 1 98.44 40 HIS B O 1
ATOM 1434 N N . SER B 1 41 ? -0.224 -12.664 -0.097 1 98.69 41 SER B N 1
ATOM 1435 C CA . SER B 1 41 ? 0.124 -11.391 -0.718 1 98.69 41 SER B CA 1
ATOM 1436 C C . SER B 1 41 ? 0.561 -10.367 0.325 1 98.69 41 SER B C 1
ATOM 1438 O O . SER B 1 41 ? 1.03 -10.734 1.404 1 98.69 41 SER B O 1
ATOM 1440 N N . ILE B 1 42 ? 0.597 -9.109 -0.096 1 98.38 42 ILE B N 1
ATOM 1441 C CA . ILE B 1 42 ? 1.016 -7.977 0.727 1 98.38 42 ILE B CA 1
ATOM 1442 C C . ILE B 1 42 ? 0.124 -6.77 0.44 1 98.38 42 ILE B C 1
ATOM 1444 O O . ILE B 1 42 ? -0.489 -6.684 -0.627 1 98.38 42 ILE B O 1
ATOM 1448 N N . TRP B 1 43 ? 0.074 -5.863 1.335 1 98.19 43 TRP B N 1
ATOM 1449 C CA . TRP B 1 43 ? -0.796 -4.699 1.199 1 98.19 43 TRP B CA 1
ATOM 1450 C C . TRP B 1 43 ? -0.416 -3.877 -0.026 1 98.19 43 TRP B C 1
ATOM 1452 O O . TRP B 1 43 ? -1.288 -3.35 -0.722 1 98.19 43 TRP B O 1
ATOM 1462 N N . PRO B 1 44 ? 0.914 -3.723 -0.334 1 98.56 44 PRO B N 1
ATOM 1463 C CA . PRO B 1 44 ? 1.235 -2.979 -1.555 1 98.56 44 PRO B CA 1
ATOM 1464 C C . PRO B 1 44 ? 0.5 -3.514 -2.781 1 98.56 44 PRO B C 1
ATOM 1466 O O . PRO B 1 44 ? 0.061 -2.734 -3.631 1 98.56 44 PRO B O 1
ATOM 1469 N N . VAL B 1 45 ? 0.32 -4.805 -2.877 1 98.75 45 VAL B N 1
ATOM 1470 C CA . VAL B 1 45 ? -0.387 -5.418 -3.996 1 98.75 45 VAL B CA 1
ATOM 1471 C C . VAL B 1 45 ? -1.857 -5.008 -3.967 1 98.75 45 VAL B C 1
ATOM 1473 O O . VAL B 1 45 ? -2.434 -4.668 -5.004 1 98.75 45 VAL B O 1
ATOM 1476 N N . VAL B 1 46 ? -2.453 -5.004 -2.803 1 98.81 46 VAL B N 1
ATOM 1477 C CA . VAL B 1 46 ? -3.854 -4.629 -2.645 1 98.81 46 VAL B CA 1
ATOM 1478 C C . VAL B 1 46 ? -4.039 -3.158 -3.012 1 98.81 46 VAL B C 1
ATOM 1480 O O . VAL B 1 46 ? -4.984 -2.803 -3.717 1 98.81 46 VAL B O 1
ATOM 1483 N N . VAL B 1 47 ? -3.109 -2.322 -2.576 1 98.38 47 VAL B N 1
ATOM 1484 C CA . VAL B 1 47 ? -3.164 -0.894 -2.867 1 98.38 47 VAL B CA 1
ATOM 1485 C C . VAL B 1 47 ? -3.102 -0.67 -4.375 1 98.38 47 VAL B C 1
ATOM 1487 O O . VAL B 1 47 ? -3.916 0.067 -4.934 1 98.38 47 VAL B O 1
ATOM 1490 N N . GLU B 1 48 ? -2.193 -1.325 -5.055 1 98.31 48 GLU B N 1
ATOM 1491 C CA . GLU B 1 48 ? -2.061 -1.194 -6.5 1 98.31 48 GLU B CA 1
ATOM 1492 C C . GLU B 1 48 ? -3.311 -1.698 -7.219 1 98.31 48 GLU B C 1
ATOM 1494 O O . GLU B 1 48 ? -3.762 -1.091 -8.195 1 98.31 48 GLU B O 1
ATOM 1499 N N . ALA B 1 49 ? -3.826 -2.811 -6.777 1 98.62 49 ALA B N 1
ATOM 1500 C CA . ALA B 1 49 ? -5.039 -3.334 -7.398 1 98.62 49 ALA B CA 1
ATOM 1501 C C . ALA B 1 49 ? -6.184 -2.326 -7.309 1 98.62 49 ALA B C 1
ATOM 1503 O O . ALA B 1 49 ? -6.895 -2.1 -8.289 1 98.62 49 ALA B O 1
ATOM 1504 N N . CYS B 1 50 ? -6.293 -1.672 -6.156 1 98 50 CYS B N 1
ATOM 1505 C CA . CYS B 1 50 ? -7.367 -0.713 -5.938 1 98 50 CYS B CA 1
ATOM 1506 C C . CYS B 1 50 ? -7.227 0.488 -6.867 1 98 50 CYS B C 1
ATOM 1508 O O . CYS B 1 50 ? -8.219 1.139 -7.199 1 98 50 CYS B O 1
ATOM 1510 N N . PHE B 1 51 ? -6.016 0.719 -7.332 1 96.06 51 PHE B N 1
ATOM 1511 C CA . PHE B 1 51 ? -5.801 1.805 -8.281 1 96.06 51 PHE B CA 1
ATOM 1512 C C . PHE B 1 51 ? -6.496 1.509 -9.609 1 96.06 51 PHE B C 1
ATOM 1514 O O . PHE B 1 51 ? -6.945 2.426 -10.297 1 96.06 51 PHE B O 1
ATOM 1521 N N . PHE B 1 52 ? -6.629 0.253 -9.977 1 96.81 52 PHE B N 1
ATOM 1522 C CA . PHE B 1 52 ? -7.102 -0.139 -11.297 1 96.81 52 PHE B CA 1
ATOM 1523 C C . PHE B 1 52 ? -8.578 -0.515 -11.258 1 96.81 52 PHE B C 1
ATOM 1525 O O . PHE B 1 52 ? -9.203 -0.706 -12.305 1 96.81 52 PHE B O 1
ATOM 1532 N N . LEU B 1 53 ? -9.133 -0.596 -10.086 1 97.31 53 LEU B N 1
ATOM 1533 C CA . LEU B 1 53 ? -10.484 -1.109 -9.938 1 97.31 53 LEU B CA 1
ATOM 1534 C C . LEU B 1 53 ? -11.477 0.03 -9.734 1 97.31 53 LEU B C 1
ATOM 1536 O O . LEU B 1 53 ? -11.148 1.047 -9.125 1 97.31 53 LEU B O 1
ATOM 1540 N N . ASP B 1 54 ? -12.711 -0.15 -10.242 1 94.88 54 ASP B N 1
ATOM 1541 C CA . ASP B 1 54 ? -13.797 0.747 -9.875 1 94.88 54 ASP B CA 1
ATOM 1542 C C . ASP B 1 54 ? -14.305 0.442 -8.469 1 94.88 54 ASP B C 1
ATOM 1544 O O . ASP B 1 54 ? -13.781 -0.445 -7.789 1 94.88 54 ASP B O 1
ATOM 1548 N N . ILE B 1 55 ? -15.258 1.199 -8.016 1 94.75 55 ILE B N 1
ATOM 1549 C CA . ILE B 1 55 ? -15.711 1.104 -6.633 1 94.75 55 ILE B CA 1
ATOM 1550 C C . ILE B 1 55 ? -16.266 -0.291 -6.367 1 94.75 55 ILE B C 1
ATOM 1552 O O . ILE B 1 55 ? -16.062 -0.857 -5.293 1 94.75 55 ILE B O 1
ATOM 1556 N N . ARG B 1 56 ? -16.969 -0.877 -7.262 1 95.12 56 ARG B N 1
ATOM 1557 C CA . ARG B 1 56 ? -17.516 -2.221 -7.09 1 95.12 56 ARG B CA 1
ATOM 1558 C C . ARG B 1 56 ? -16.406 -3.248 -6.941 1 95.12 56 ARG B C 1
ATOM 1560 O O . ARG B 1 56 ? -16.453 -4.109 -6.059 1 95.12 56 ARG B O 1
ATOM 1567 N N . GLY B 1 57 ? -15.414 -3.178 -7.859 1 97.19 57 GLY B N 1
ATOM 1568 C CA . GLY B 1 57 ? -14.273 -4.07 -7.781 1 97.19 57 GLY B CA 1
ATOM 1569 C C . GLY B 1 57 ? -13.492 -3.926 -6.492 1 97.19 57 GLY B C 1
ATOM 1570 O O . GLY B 1 57 ? -13.062 -4.922 -5.898 1 97.19 57 GLY B O 1
ATOM 1571 N N . LYS B 1 58 ? -13.297 -2.691 -6.016 1 97.56 58 LYS B N 1
ATOM 1572 C CA . LYS B 1 58 ? -12.602 -2.43 -4.762 1 97.56 58 LYS B CA 1
ATOM 1573 C C . LYS B 1 58 ? -13.312 -3.092 -3.588 1 97.56 58 LYS B C 1
ATOM 1575 O O . LYS B 1 58 ? -12.688 -3.801 -2.795 1 97.56 58 LYS B O 1
ATOM 1580 N N . LEU B 1 59 ? -14.594 -2.859 -3.523 1 97.31 59 LEU B N 1
ATOM 1581 C CA . LEU B 1 59 ? -15.375 -3.393 -2.412 1 97.31 59 LEU B CA 1
ATOM 1582 C C . LEU B 1 59 ? -15.391 -4.918 -2.438 1 97.31 59 LEU B C 1
ATOM 1584 O O . LEU B 1 59 ? -15.273 -5.562 -1.394 1 97.31 59 LEU B O 1
ATOM 1588 N N . ALA B 1 60 ? -15.477 -5.512 -3.6 1 98.06 60 ALA B N 1
ATOM 1589 C CA . ALA B 1 60 ? -15.445 -6.969 -3.736 1 98.06 60 ALA B CA 1
ATOM 1590 C C . ALA B 1 60 ? -14.102 -7.539 -3.293 1 98.06 60 ALA B C 1
ATOM 1592 O O . ALA B 1 60 ? -14.055 -8.547 -2.586 1 98.06 60 ALA B O 1
ATOM 1593 N N . LEU B 1 61 ? -13.055 -6.938 -3.719 1 98.75 61 LEU B N 1
ATOM 1594 C CA . LEU B 1 61 ? -11.711 -7.355 -3.326 1 98.75 61 LEU B CA 1
ATOM 1595 C C . LEU B 1 61 ? -11.547 -7.297 -1.811 1 98.75 61 LEU B C 1
ATOM 1597 O O . LEU B 1 61 ? -11.07 -8.25 -1.195 1 98.75 61 LEU B O 1
ATOM 1601 N N . LEU B 1 62 ? -11.914 -6.18 -1.206 1 98.56 62 LEU B N 1
ATOM 1602 C CA . LEU B 1 62 ? -11.75 -6.004 0.233 1 98.56 62 LEU B CA 1
ATOM 1603 C C . LEU B 1 62 ? -12.578 -7.023 1.003 1 98.56 62 LEU B C 1
ATOM 1605 O O . LEU B 1 62 ? -12.109 -7.594 1.992 1 98.56 62 LEU B O 1
ATOM 1609 N N . GLN B 1 63 ? -13.758 -7.281 0.539 1 98.38 63 GLN B N 1
ATOM 1610 C CA . GLN B 1 63 ? -14.602 -8.281 1.185 1 98.38 63 GLN B CA 1
ATOM 1611 C C . GLN B 1 63 ? -14.016 -9.68 1.038 1 98.38 63 GLN B C 1
ATOM 1613 O O . GLN B 1 63 ? -14.117 -10.5 1.951 1 98.38 63 GLN B O 1
ATOM 1618 N N . TRP B 1 64 ? -13.5 -9.906 -0.134 1 98.44 64 TRP B N 1
ATOM 1619 C CA . TRP B 1 64 ? -12.844 -11.18 -0.398 1 98.44 64 TRP B CA 1
ATOM 1620 C C . TRP B 1 64 ? -11.68 -11.398 0.564 1 98.44 64 TRP B C 1
ATOM 1622 O O . TRP B 1 64 ? -11.492 -12.5 1.086 1 98.44 64 TRP B O 1
ATOM 1632 N N . ILE B 1 65 ? -10.922 -10.414 0.888 1 98.56 65 ILE B N 1
ATOM 1633 C CA . ILE B 1 65 ? -9.82 -10.461 1.841 1 98.56 65 ILE B CA 1
ATOM 1634 C C . ILE B 1 65 ? -10.367 -10.648 3.254 1 98.56 65 ILE B C 1
ATOM 1636 O O . ILE B 1 65 ? -9.828 -11.43 4.039 1 98.56 65 ILE B O 1
ATOM 1640 N N . GLU B 1 66 ? -11.406 -9.945 3.543 1 97.75 66 GLU B N 1
ATOM 1641 C CA . GLU B 1 66 ? -12.039 -10.031 4.855 1 97.75 66 GLU B CA 1
ATOM 1642 C C . GLU B 1 66 ? -12.461 -11.461 5.172 1 97.75 66 GLU B C 1
ATOM 1644 O O . GLU B 1 66 ? -12.43 -11.883 6.332 1 97.75 66 GLU B O 1
ATOM 1649 N N . ARG B 1 67 ? -12.805 -12.148 4.199 1 96.75 67 ARG B N 1
ATOM 1650 C CA . ARG B 1 67 ? -13.297 -13.508 4.375 1 96.75 67 ARG B CA 1
ATOM 1651 C C . ARG B 1 67 ? -12.141 -14.484 4.559 1 96.75 67 ARG B C 1
ATOM 1653 O O . ARG B 1 67 ? -12.359 -15.688 4.734 1 96.75 67 ARG B O 1
ATOM 1660 N N . GLY B 1 68 ? -10.984 -14.008 4.465 1 96.5 68 GLY B N 1
ATOM 1661 C CA . GLY B 1 68 ? -9.82 -14.836 4.727 1 96.5 68 GLY B CA 1
ATOM 1662 C C . GLY B 1 68 ? -9.336 -15.586 3.5 1 96.5 68 GLY B C 1
ATOM 1663 O O . GLY B 1 68 ? -8.602 -16.578 3.617 1 96.5 68 GLY B O 1
ATOM 1664 N N . ALA B 1 69 ? -9.68 -15.117 2.295 1 96.88 69 ALA B N 1
ATOM 1665 C CA . ALA B 1 69 ? -9.352 -15.812 1.056 1 96.88 69 ALA B CA 1
ATOM 1666 C C . ALA B 1 69 ? -7.863 -15.688 0.729 1 96.88 69 ALA B C 1
ATOM 1668 O O . ALA B 1 69 ? -7.332 -16.453 -0.079 1 96.88 69 ALA B O 1
ATOM 1669 N N . MET B 1 70 ? -7.223 -14.75 1.371 1 98 70 MET B N 1
ATOM 1670 C CA . MET B 1 70 ? -5.809 -14.477 1.119 1 98 70 MET B CA 1
ATOM 1671 C C . MET B 1 70 ? -5.117 -13.984 2.383 1 98 70 MET B C 1
ATOM 1673 O O . MET B 1 70 ? -5.672 -13.164 3.117 1 98 70 MET B O 1
ATOM 1677 N N . THR B 1 71 ? -3.963 -14.555 2.664 1 97.5 71 THR B N 1
ATOM 1678 C CA . THR B 1 71 ? -3.158 -14.094 3.789 1 97.5 71 THR B CA 1
ATOM 1679 C C . THR B 1 71 ? -2.299 -12.898 3.387 1 97.5 71 THR B C 1
ATOM 1681 O O . THR B 1 71 ? -1.528 -12.977 2.428 1 97.5 71 THR B O 1
ATOM 1684 N N . LEU B 1 72 ? -2.395 -11.812 4.098 1 98.12 72 LEU B N 1
ATOM 1685 C CA . LEU B 1 72 ? -1.567 -10.633 3.861 1 98.12 72 LEU B CA 1
ATOM 1686 C C . LEU B 1 72 ? -0.403 -10.578 4.844 1 98.12 72 LEU B C 1
ATOM 1688 O O . LEU B 1 72 ? -0.612 -10.531 6.059 1 98.12 72 LEU B O 1
ATOM 1692 N N . HIS B 1 73 ? 0.755 -10.602 4.312 1 97.19 73 HIS B N 1
ATOM 1693 C CA . HIS B 1 73 ? 1.952 -10.516 5.145 1 97.19 73 HIS B CA 1
ATOM 1694 C C . HIS B 1 73 ? 2.314 -9.062 5.438 1 97.19 73 HIS B C 1
ATOM 1696 O O . HIS B 1 73 ? 2.18 -8.195 4.57 1 97.19 73 HIS B O 1
ATOM 1702 N N . ASP B 1 74 ? 2.842 -8.875 6.633 1 94.81 74 ASP B N 1
ATOM 1703 C CA . ASP B 1 74 ? 3.205 -7.527 7.066 1 94.81 74 ASP B CA 1
ATOM 1704 C C . ASP B 1 74 ? 4.504 -7.07 6.406 1 94.81 74 ASP B C 1
ATOM 1706 O O . ASP B 1 74 ? 5.43 -7.867 6.227 1 94.81 74 ASP B O 1
ATOM 1710 N N . LEU B 1 75 ? 4.469 -5.836 5.984 1 96.44 75 LEU B N 1
ATOM 1711 C CA . LEU B 1 75 ? 5.68 -5.113 5.625 1 96.44 75 LEU B CA 1
ATOM 1712 C C . LEU B 1 75 ? 6.086 -4.148 6.738 1 96.44 75 LEU B C 1
ATOM 1714 O O . LEU B 1 75 ? 5.254 -3.396 7.25 1 96.44 75 LEU B O 1
ATOM 1718 N N . SER B 1 76 ? 7.332 -4.234 7.227 1 95.94 76 SER B N 1
ATOM 1719 C CA . SER B 1 76 ? 7.828 -3.352 8.281 1 95.94 76 SER B CA 1
ATOM 1720 C C . SER B 1 76 ? 9.047 -2.566 7.812 1 95.94 76 SER B C 1
ATOM 1722 O O . SER B 1 76 ? 9.719 -2.961 6.859 1 95.94 76 SER B O 1
ATOM 1724 N N . PRO B 1 77 ? 9.32 -1.428 8.492 1 97 77 PRO B N 1
ATOM 1725 C CA . PRO B 1 77 ? 10.531 -0.676 8.156 1 97 77 PRO B CA 1
ATOM 1726 C C . PRO B 1 77 ? 11.797 -1.526 8.25 1 97 77 PRO B C 1
ATOM 1728 O O . PRO B 1 77 ? 12.781 -1.262 7.547 1 97 77 PRO B O 1
ATOM 1731 N N . GLN B 1 78 ? 11.773 -2.58 9.031 1 96.38 78 GLN B N 1
ATOM 1732 C CA . GLN B 1 78 ? 12.93 -3.461 9.188 1 96.38 78 GLN B CA 1
ATOM 1733 C C . GLN B 1 78 ? 13.195 -4.242 7.902 1 96.38 78 GLN B C 1
ATOM 1735 O O . GLN B 1 78 ? 14.297 -4.758 7.703 1 96.38 78 GLN B O 1
ATOM 1740 N N . ASP B 1 79 ? 12.234 -4.355 7.016 1 97.25 79 ASP B N 1
ATOM 1741 C CA . ASP B 1 79 ? 12.383 -5.078 5.754 1 97.25 79 ASP B CA 1
ATOM 1742 C C . ASP B 1 79 ? 12.977 -4.18 4.672 1 97.25 79 ASP B C 1
ATOM 1744 O O . ASP B 1 79 ? 13.414 -4.664 3.629 1 97.25 79 ASP B O 1
ATOM 1748 N N . LEU B 1 80 ? 13.008 -2.863 4.895 1 98.31 80 LEU B N 1
ATOM 1749 C CA . LEU B 1 80 ? 13.25 -1.891 3.838 1 98.31 80 LEU B CA 1
ATOM 1750 C C . LEU B 1 80 ? 14.68 -2.008 3.314 1 98.31 80 LEU B C 1
ATOM 1752 O O . LEU B 1 80 ? 14.922 -1.841 2.117 1 98.31 80 LEU B O 1
ATOM 1756 N N . PRO B 1 81 ? 15.703 -2.324 4.168 1 98 81 PRO B N 1
ATOM 1757 C CA . PRO B 1 81 ? 17.047 -2.508 3.6 1 98 81 PRO B CA 1
ATOM 1758 C C . PRO B 1 81 ? 17.094 -3.611 2.547 1 98 81 PRO B C 1
ATOM 1760 O O . PRO B 1 81 ? 17.719 -3.441 1.498 1 98 81 PRO B O 1
ATOM 1763 N N . MET B 1 82 ? 16.406 -4.688 2.762 1 97.62 82 MET B N 1
ATOM 1764 C CA . MET B 1 82 ? 16.375 -5.777 1.789 1 97.62 82 MET B CA 1
ATOM 1765 C C . MET B 1 82 ? 15.562 -5.395 0.562 1 97.62 82 MET B C 1
ATOM 1767 O O . MET B 1 82 ? 15.891 -5.785 -0.559 1 97.62 82 MET B O 1
ATOM 1771 N N . VAL B 1 83 ? 14.492 -4.664 0.769 1 98.12 83 VAL B N 1
ATOM 1772 C CA . VAL B 1 83 ? 13.672 -4.188 -0.342 1 98.12 83 VAL B CA 1
ATOM 1773 C C . VAL B 1 83 ? 14.5 -3.254 -1.227 1 98.12 83 VAL B C 1
ATOM 1775 O O . VAL B 1 83 ? 14.461 -3.359 -2.455 1 98.12 83 VAL B O 1
ATOM 1778 N N . ARG B 1 84 ? 15.234 -2.309 -0.586 1 97.69 84 ARG B N 1
ATOM 1779 C CA . ARG B 1 84 ? 16.094 -1.399 -1.34 1 97.69 84 ARG B CA 1
ATOM 1780 C C . ARG B 1 84 ? 17.141 -2.17 -2.139 1 97.69 84 ARG B C 1
ATOM 1782 O O . ARG B 1 84 ? 17.438 -1.826 -3.285 1 97.69 84 ARG B O 1
ATOM 1789 N N . ASN B 1 85 ? 17.703 -3.221 -1.521 1 97.19 85 ASN B N 1
ATOM 1790 C CA . ASN B 1 85 ? 18.656 -4.066 -2.232 1 97.19 85 ASN B CA 1
ATOM 1791 C C . ASN B 1 85 ? 18.031 -4.688 -3.48 1 97.19 85 ASN B C 1
ATOM 1793 O O . ASN B 1 85 ? 18.688 -4.773 -4.523 1 97.19 85 ASN B O 1
ATOM 1797 N N . THR B 1 86 ? 16.812 -5.156 -3.352 1 97.19 86 THR B N 1
ATOM 1798 C CA . THR B 1 86 ? 16.109 -5.742 -4.484 1 97.19 86 THR B CA 1
ATOM 1799 C C . THR B 1 86 ? 15.875 -4.699 -5.57 1 97.19 86 THR B C 1
ATOM 1801 O O . THR B 1 86 ? 16.047 -4.984 -6.758 1 97.19 86 THR B O 1
ATOM 1804 N N . LEU B 1 87 ? 15.445 -3.473 -5.191 1 97.06 87 LEU B N 1
ATOM 1805 C CA . LEU B 1 87 ? 15.25 -2.387 -6.145 1 97.06 87 LEU B CA 1
ATOM 1806 C C . LEU B 1 87 ? 16.547 -2.094 -6.902 1 97.06 87 LEU B C 1
ATOM 1808 O O . LEU B 1 87 ? 16.531 -1.935 -8.125 1 97.06 87 LEU B O 1
ATOM 1812 N N . GLU B 1 88 ? 17.609 -2.113 -6.172 1 95.81 88 GLU B N 1
ATOM 1813 C CA . GLU B 1 88 ? 18.891 -1.806 -6.773 1 95.81 88 GLU B CA 1
ATOM 1814 C C . GLU B 1 88 ? 19.359 -2.938 -7.684 1 95.81 88 GLU B C 1
ATOM 1816 O O . GLU B 1 88 ? 19.875 -2.689 -8.781 1 95.81 88 GLU B O 1
ATOM 1821 N N . LYS B 1 89 ? 19.203 -4.109 -7.219 1 95.5 89 LYS B N 1
ATOM 1822 C CA . LYS B 1 89 ? 19.609 -5.289 -7.98 1 95.5 89 LYS B CA 1
ATOM 1823 C C . LYS B 1 89 ? 18.953 -5.309 -9.359 1 95.5 89 LYS B C 1
ATOM 1825 O O . LYS B 1 89 ? 19.594 -5.652 -10.352 1 95.5 89 LYS B O 1
ATOM 1830 N N . TYR B 1 90 ? 17.703 -4.902 -9.422 1 95.88 90 TYR B N 1
ATOM 1831 C CA . TYR B 1 90 ? 16.953 -5.031 -10.656 1 95.88 90 TYR B CA 1
ATOM 1832 C C . TYR B 1 90 ? 16.672 -3.662 -11.273 1 95.88 90 TYR B C 1
ATOM 1834 O O . TYR B 1 90 ? 15.68 -3.482 -11.984 1 95.88 90 TYR B O 1
ATOM 1842 N N . GLN B 1 91 ? 17.469 -2.684 -10.93 1 92.5 91 GLN B N 1
ATOM 1843 C CA . GLN B 1 91 ? 17.266 -1.31 -11.375 1 92.5 91 GLN B CA 1
ATOM 1844 C C . GLN B 1 91 ? 17.109 -1.235 -12.891 1 92.5 91 GLN B C 1
ATOM 1846 O O . GLN B 1 91 ? 16.344 -0.424 -13.406 1 92.5 91 GLN B O 1
ATOM 1851 N N . ASN B 1 92 ? 17.75 -2.148 -13.656 1 92.06 92 ASN B N 1
ATOM 1852 C CA . ASN B 1 92 ? 17.719 -2.143 -15.109 1 92.06 92 ASN B CA 1
ATOM 1853 C C . ASN B 1 92 ? 16.359 -2.592 -15.641 1 92.06 92 ASN B C 1
ATOM 1855 O O . ASN B 1 92 ? 16.016 -2.324 -16.797 1 92.06 92 ASN B O 1
ATOM 1859 N N . LEU B 1 93 ? 15.594 -3.303 -14.812 1 91.12 93 LEU B N 1
ATOM 1860 C CA . LEU B 1 93 ? 14.25 -3.742 -15.188 1 91.12 93 LEU B CA 1
ATOM 1861 C C . LEU B 1 93 ? 13.203 -2.723 -14.75 1 91.12 93 LEU B C 1
ATOM 1863 O O . LEU B 1 93 ? 12.016 -2.879 -15.047 1 91.12 93 LEU B O 1
ATOM 1867 N N . GLU B 1 94 ? 13.664 -1.724 -13.977 1 90.31 94 GLU B N 1
ATOM 1868 C CA . GLU B 1 94 ? 12.797 -0.671 -13.461 1 90.31 94 GLU B CA 1
ATOM 1869 C C . GLU B 1 94 ? 11.664 -1.256 -12.625 1 90.31 94 GLU B C 1
ATOM 1871 O O . GLU B 1 94 ? 10.492 -0.957 -12.859 1 90.31 94 GLU B O 1
ATOM 1876 N N . PRO B 1 95 ? 12.094 -2.074 -11.664 1 93.06 95 PRO B N 1
ATOM 1877 C CA . PRO B 1 95 ? 11.047 -2.625 -10.812 1 93.06 95 PRO B CA 1
ATOM 1878 C C . PRO B 1 95 ? 10.258 -1.543 -10.07 1 93.06 95 PRO B C 1
ATOM 1880 O O . PRO B 1 95 ? 10.812 -0.486 -9.75 1 93.06 95 PRO B O 1
ATOM 1883 N N . ASP B 1 96 ? 8.984 -1.869 -9.891 1 95.69 96 ASP B N 1
ATOM 1884 C CA . ASP B 1 96 ? 8.281 -0.957 -8.992 1 95.69 96 ASP B CA 1
ATOM 1885 C C . ASP B 1 96 ? 8.406 -1.416 -7.539 1 95.69 96 ASP B C 1
ATOM 1887 O O . ASP B 1 96 ? 9.023 -2.447 -7.258 1 95.69 96 ASP B O 1
ATOM 1891 N N . PHE B 1 97 ? 7.996 -0.608 -6.621 1 98.12 97 PHE B N 1
ATOM 1892 C CA . PHE B 1 97 ? 8.109 -0.861 -5.191 1 98.12 97 PHE B CA 1
ATOM 1893 C C . PHE B 1 97 ? 7.414 -2.162 -4.812 1 98.12 97 PHE B C 1
ATOM 1895 O O . PHE B 1 97 ? 7.953 -2.961 -4.043 1 98.12 97 PHE B O 1
ATOM 1902 N N . THR B 1 98 ? 6.215 -2.443 -5.297 1 98.38 98 THR B N 1
ATOM 1903 C CA . THR B 1 98 ? 5.395 -3.607 -4.98 1 98.38 98 THR B CA 1
ATOM 1904 C C . THR B 1 98 ? 6.09 -4.895 -5.418 1 98.38 98 THR B C 1
ATOM 1906 O O . THR B 1 98 ? 6.152 -5.859 -4.656 1 98.38 98 THR B O 1
ATOM 1909 N N . ASP B 1 99 ? 6.676 -4.902 -6.605 1 97.88 99 ASP B N 1
ATOM 1910 C CA . ASP B 1 99 ? 7.438 -6.062 -7.07 1 97.88 99 ASP B CA 1
ATOM 1911 C C . ASP B 1 99 ? 8.633 -6.336 -6.156 1 97.88 99 ASP B C 1
ATOM 1913 O O . ASP B 1 99 ? 8.891 -7.484 -5.797 1 97.88 99 ASP B O 1
ATOM 1917 N N . ALA B 1 100 ? 9.32 -5.289 -5.844 1 98.25 100 ALA B N 1
ATOM 1918 C CA . ALA B 1 100 ? 10.508 -5.441 -5.008 1 98.25 100 ALA B CA 1
ATOM 1919 C C . ALA B 1 100 ? 10.156 -6.027 -3.646 1 98.25 100 ALA B C 1
ATOM 1921 O O . ALA B 1 100 ? 10.875 -6.875 -3.121 1 98.25 100 ALA B O 1
ATOM 1922 N N . VAL B 1 101 ? 9.039 -5.555 -3.062 1 98.44 101 VAL B N 1
ATOM 1923 C CA . VAL B 1 101 ? 8.586 -6.082 -1.779 1 98.44 101 VAL B CA 1
ATOM 1924 C C . VAL B 1 101 ? 8.227 -7.559 -1.924 1 98.44 101 VAL B C 1
ATOM 1926 O O . VAL B 1 101 ? 8.633 -8.391 -1.108 1 98.44 101 VAL B O 1
ATOM 1929 N N . LEU B 1 102 ? 7.469 -7.891 -2.971 1 98.31 102 LEU B N 1
ATOM 1930 C CA . LEU B 1 102 ? 7.031 -9.266 -3.199 1 98.31 102 LEU B CA 1
ATOM 1931 C C . LEU B 1 102 ? 8.227 -10.195 -3.346 1 98.31 102 LEU B C 1
ATOM 1933 O O . LEU B 1 102 ? 8.281 -11.25 -2.707 1 98.31 102 LEU B O 1
ATOM 1937 N N . VAL B 1 103 ? 9.172 -9.789 -4.133 1 98 103 VAL B N 1
ATOM 1938 C CA . VAL B 1 103 ? 10.359 -10.594 -4.379 1 98 103 VAL B CA 1
ATOM 1939 C C . VAL B 1 103 ? 11.148 -10.773 -3.082 1 98 103 VAL B C 1
ATOM 1941 O O . VAL B 1 103 ? 11.617 -11.875 -2.779 1 98 103 VAL B O 1
ATOM 1944 N N . THR B 1 104 ? 11.289 -9.734 -2.326 1 98.19 104 THR B N 1
ATOM 1945 C CA . THR B 1 104 ? 12.016 -9.766 -1.062 1 98.19 104 THR B CA 1
ATOM 1946 C C . THR B 1 104 ? 11.352 -10.727 -0.08 1 98.19 104 THR B C 1
ATOM 1948 O O . THR B 1 104 ? 12.023 -11.594 0.495 1 98.19 104 THR B O 1
ATOM 1951 N N . LEU B 1 105 ? 10.07 -10.633 0.072 1 97.88 105 LEU B N 1
ATOM 1952 C CA . LEU B 1 105 ? 9.375 -11.469 1.05 1 97.88 105 LEU B CA 1
ATOM 1953 C C . LEU B 1 105 ? 9.281 -12.906 0.565 1 97.88 105 LEU B C 1
ATOM 1955 O O . LEU B 1 105 ? 9.32 -13.844 1.369 1 97.88 105 LEU B O 1
ATOM 1959 N N . ALA B 1 106 ? 9.109 -13.086 -0.738 1 98 106 ALA B N 1
ATOM 1960 C CA . ALA B 1 106 ? 9.133 -14.438 -1.294 1 98 106 ALA B CA 1
ATOM 1961 C C . ALA B 1 106 ? 10.43 -15.156 -0.944 1 98 106 ALA B C 1
ATOM 1963 O O . ALA B 1 106 ? 10.43 -16.359 -0.666 1 98 106 ALA B O 1
ATOM 1964 N N . SER B 1 107 ? 11.531 -14.391 -0.985 1 97 107 SER B N 1
ATOM 1965 C CA . SER B 1 107 ? 12.828 -14.938 -0.616 1 97 107 SER B CA 1
ATOM 1966 C C . SER B 1 107 ? 12.875 -15.312 0.861 1 97 107 SER B C 1
ATOM 1968 O O . SER B 1 107 ? 13.383 -16.375 1.221 1 97 107 SER B O 1
ATOM 1970 N N . ILE B 1 108 ? 12.352 -14.516 1.689 1 95.38 108 ILE B N 1
ATOM 1971 C CA . ILE B 1 108 ? 12.375 -14.727 3.135 1 95.38 108 ILE B CA 1
ATOM 1972 C C . ILE B 1 108 ? 11.516 -15.93 3.498 1 95.38 108 ILE B C 1
ATOM 1974 O O . ILE B 1 108 ? 11.922 -16.766 4.305 1 95.38 108 ILE B O 1
ATOM 1978 N N . LEU B 1 109 ? 10.383 -16.062 2.869 1 95.81 109 LEU B N 1
ATOM 1979 C CA . LEU B 1 109 ? 9.422 -17.094 3.238 1 95.81 109 LEU B CA 1
ATOM 1980 C C . LEU B 1 109 ? 9.609 -18.344 2.381 1 95.81 109 LEU B C 1
ATOM 1982 O O . LEU B 1 109 ? 8.93 -19.359 2.594 1 95.81 109 LEU B O 1
ATOM 1986 N N . LYS B 1 110 ? 10.477 -18.266 1.439 1 95.62 110 LYS B N 1
ATOM 1987 C CA . LYS B 1 110 ? 10.836 -19.391 0.57 1 95.62 110 LYS B CA 1
ATOM 1988 C C . LYS B 1 110 ? 9.609 -19.938 -0.15 1 95.62 110 LYS B C 1
ATOM 1990 O O . LYS B 1 110 ? 9.383 -21.156 -0.155 1 95.62 110 LYS B O 1
ATOM 1995 N N . VAL B 1 111 ? 8.773 -19.047 -0.638 1 97.19 111 VAL B N 1
ATOM 1996 C CA . VAL B 1 111 ? 7.641 -19.375 -1.496 1 97.19 111 VAL B CA 1
ATOM 1997 C C . VAL B 1 111 ? 7.902 -18.875 -2.914 1 97.19 111 VAL B C 1
ATOM 1999 O O . VAL B 1 111 ? 8.07 -17.672 -3.129 1 97.19 111 VAL B O 1
ATOM 2002 N N . ARG B 1 112 ? 7.898 -19.719 -3.877 1 97.12 112 ARG B N 1
ATOM 2003 C CA . ARG B 1 112 ? 8.328 -19.312 -5.211 1 97.12 112 ARG B CA 1
ATOM 2004 C C . ARG B 1 112 ? 7.156 -19.312 -6.184 1 97.12 112 ARG B C 1
ATOM 2006 O O . ARG B 1 112 ? 7.273 -18.812 -7.309 1 97.12 112 ARG B O 1
ATOM 2013 N N . HIS B 1 113 ? 6.02 -19.953 -5.816 1 97.6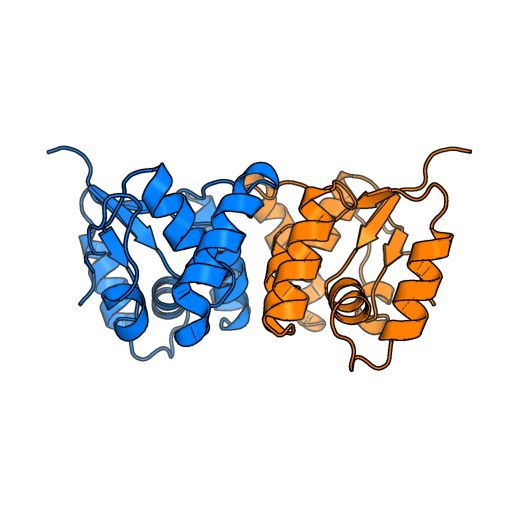9 113 HIS B N 1
ATOM 2014 C CA . HIS B 1 113 ? 4.852 -19.938 -6.691 1 97.69 113 HIS B CA 1
ATOM 2015 C C . HIS B 1 113 ? 4.199 -18.562 -6.707 1 97.69 113 HIS B C 1
ATOM 2017 O O . HIS B 1 113 ? 4.125 -17.891 -5.676 1 97.69 113 HIS B O 1
ATOM 2023 N N . ILE B 1 114 ? 3.752 -18.156 -7.91 1 98.25 114 ILE B N 1
ATOM 2024 C CA . ILE B 1 114 ? 3.168 -16.828 -8.008 1 98.25 114 ILE B CA 1
ATOM 2025 C C . ILE B 1 114 ? 2.027 -16.828 -9.023 1 98.25 114 ILE B C 1
ATOM 2027 O O . ILE B 1 114 ? 2.045 -17.609 -9.977 1 98.25 114 ILE B O 1
ATOM 2031 N N . LEU B 1 115 ? 0.998 -16.094 -8.758 1 98.44 115 LEU B N 1
ATOM 2032 C CA . LEU B 1 115 ? -0.072 -15.742 -9.688 1 98.44 115 LEU B CA 1
ATOM 2033 C C . LEU B 1 115 ? 0.091 -14.305 -10.18 1 98.44 115 LEU B C 1
ATOM 2035 O O . LEU B 1 115 ? -0.044 -13.359 -9.406 1 98.44 115 LEU B O 1
ATOM 2039 N N . THR B 1 116 ? 0.4 -14.141 -11.453 1 98.38 116 THR B N 1
ATOM 2040 C CA . THR B 1 116 ? 0.685 -12.828 -12.031 1 98.38 116 THR B CA 1
ATOM 2041 C C . THR B 1 116 ? 0.411 -12.828 -13.531 1 98.38 116 THR B C 1
ATOM 2043 O O . THR B 1 116 ? 0.481 -13.875 -14.18 1 98.38 116 THR B O 1
ATOM 2046 N N . VAL B 1 117 ? 0.053 -11.672 -14.07 1 97.75 117 VAL B N 1
ATOM 2047 C CA . VAL B 1 117 ? -0.053 -11.484 -15.508 1 97.75 117 VAL B CA 1
ATOM 2048 C C . VAL B 1 117 ? 1.303 -11.07 -16.078 1 97.75 117 VAL B C 1
ATOM 2050 O O . VAL B 1 117 ? 1.503 -11.086 -17.297 1 97.75 117 VAL B O 1
ATOM 2053 N N . ASP B 1 118 ? 2.182 -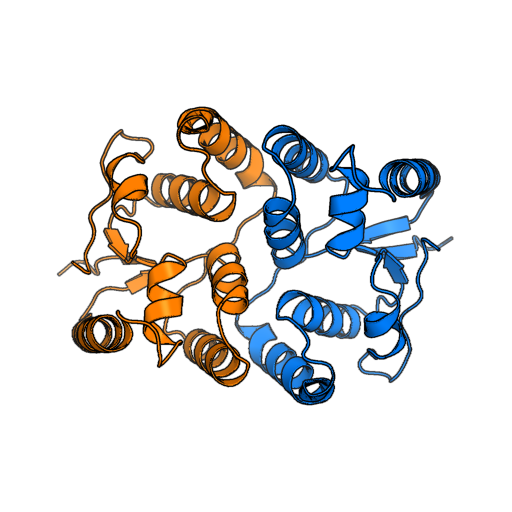10.617 -15.18 1 96.25 118 ASP B N 1
ATOM 2054 C CA . ASP B 1 118 ? 3.471 -10.078 -15.609 1 96.25 118 ASP B CA 1
ATOM 2055 C C . ASP B 1 118 ? 4.512 -11.18 -15.742 1 96.25 118 ASP B C 1
ATOM 2057 O O . ASP B 1 118 ? 5.465 -11.242 -14.961 1 96.25 118 ASP B O 1
ATOM 2061 N N . GLU B 1 119 ? 4.43 -11.883 -16.734 1 96.19 119 GLU B N 1
ATOM 2062 C CA . GLU B 1 119 ? 5.371 -12.969 -17 1 96.19 119 GLU B CA 1
ATOM 2063 C C . GLU B 1 119 ? 6.781 -12.43 -17.234 1 96.19 119 GLU B C 1
ATOM 2065 O O . GLU B 1 119 ? 7.758 -13.023 -16.781 1 96.19 119 GLU B O 1
ATOM 2070 N N . ARG B 1 120 ? 6.902 -11.367 -17.875 1 95.12 120 ARG B N 1
ATOM 2071 C CA . ARG B 1 120 ? 8.195 -10.82 -18.266 1 95.12 120 ARG B CA 1
ATOM 2072 C C . ARG B 1 120 ? 9.062 -10.547 -17.047 1 95.12 120 ARG B C 1
ATOM 2074 O O . ARG B 1 120 ? 10.164 -11.102 -16.922 1 95.12 120 ARG B O 1
ATOM 2081 N N . ASP B 1 121 ? 8.586 -9.844 -16.125 1 96 121 ASP B N 1
ATOM 2082 C CA . ASP B 1 121 ? 9.406 -9.453 -14.977 1 96 121 ASP B CA 1
ATOM 2083 C C . ASP B 1 121 ? 9.625 -10.625 -14.031 1 96 121 ASP B C 1
ATOM 2085 O O . ASP B 1 121 ? 10.742 -10.852 -13.562 1 96 121 ASP B O 1
ATOM 2089 N N . PHE B 1 122 ? 8.609 -11.438 -13.875 1 97.19 122 PHE B N 1
ATOM 2090 C CA . PHE B 1 122 ? 8.719 -12.484 -12.859 1 97.19 122 PHE B CA 1
ATOM 2091 C C . PHE B 1 122 ? 9.484 -13.688 -13.406 1 97.19 122 PHE B C 1
ATOM 2093 O O . PHE B 1 122 ? 9.906 -14.562 -12.641 1 97.19 122 PHE B O 1
ATOM 2100 N N . SER B 1 123 ? 9.734 -13.719 -14.727 1 96.56 123 SER B N 1
ATOM 2101 C CA . SER B 1 123 ? 10.641 -14.727 -15.266 1 96.56 123 SER B CA 1
ATOM 2102 C C . SER B 1 123 ? 12.094 -14.383 -14.984 1 96.56 123 SER B C 1
ATOM 2104 O O . SER B 1 123 ? 12.969 -15.25 -15.031 1 96.56 123 SER B O 1
ATOM 2106 N N . VAL B 1 124 ? 12.359 -13.094 -14.656 1 97.44 124 VAL B N 1
ATOM 2107 C CA . VAL B 1 124 ? 13.719 -12.609 -14.469 1 97.44 124 VAL B CA 1
ATOM 2108 C C . VAL B 1 124 ? 14.047 -12.531 -12.984 1 97.44 124 VAL B C 1
ATOM 2110 O O . VAL B 1 124 ? 15.172 -12.805 -12.57 1 97.44 124 VAL B O 1
ATOM 2113 N N . TYR B 1 125 ? 13.078 -12.164 -12.117 1 97.75 125 TYR B N 1
ATOM 2114 C CA . TYR B 1 125 ? 13.305 -12.094 -10.68 1 97.75 125 TYR B CA 1
ATOM 2115 C C . TYR B 1 125 ? 13.758 -13.445 -10.133 1 97.75 125 TYR B C 1
ATOM 2117 O O . TYR B 1 125 ? 13.359 -14.492 -10.641 1 97.75 125 TYR B O 1
ATOM 2125 N N . ARG B 1 126 ? 14.586 -13.406 -9.094 1 97.56 126 ARG B N 1
ATOM 2126 C CA . ARG B 1 126 ? 15.086 -14.594 -8.414 1 97.56 126 ARG B CA 1
ATOM 2127 C C . ARG B 1 126 ? 14.883 -14.484 -6.906 1 97.56 126 ARG B C 1
ATOM 2129 O O . ARG B 1 126 ? 14.961 -13.391 -6.344 1 97.56 126 ARG B O 1
ATOM 2136 N N . LEU B 1 127 ? 14.68 -15.625 -6.289 1 96.81 127 LEU B N 1
ATOM 2137 C CA . LEU B 1 127 ? 14.75 -15.672 -4.832 1 96.81 127 LEU B CA 1
ATOM 2138 C C . LEU B 1 127 ? 16.188 -15.609 -4.352 1 96.81 127 LEU B C 1
ATOM 2140 O O . LEU B 1 127 ? 17.125 -15.648 -5.156 1 96.81 127 LEU B O 1
ATOM 2144 N N . ALA B 1 128 ? 16.312 -15.531 -3.031 1 94 128 ALA B N 1
ATOM 2145 C CA . ALA B 1 128 ? 17.641 -15.375 -2.445 1 94 128 ALA B CA 1
ATOM 2146 C C . ALA B 1 128 ? 18.547 -16.547 -2.801 1 94 128 ALA B C 1
ATOM 2148 O O . ALA B 1 128 ? 19.75 -16.375 -2.967 1 94 128 ALA B O 1
ATOM 2149 N N . ASP B 1 129 ? 18.016 -17.719 -3.01 1 95.44 129 ASP B N 1
ATOM 2150 C CA . ASP B 1 129 ? 18.797 -18.906 -3.289 1 95.44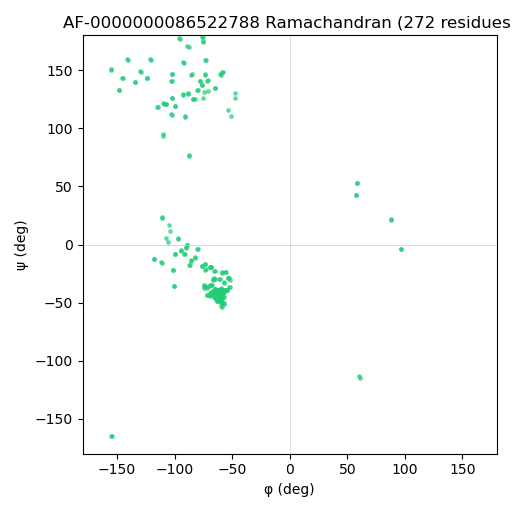 129 ASP B CA 1
ATOM 2151 C C . ASP B 1 129 ? 19.031 -19.062 -4.789 1 95.44 129 ASP B C 1
ATOM 2153 O O . ASP B 1 129 ? 19.594 -20.078 -5.227 1 95.44 129 ASP B O 1
ATOM 2157 N N . GLY B 1 130 ? 18.516 -18.156 -5.547 1 96.12 130 GLY B N 1
ATOM 2158 C CA . GLY B 1 130 ? 18.75 -18.156 -6.984 1 96.12 130 GLY B CA 1
ATOM 2159 C C . GLY B 1 130 ? 17.625 -18.812 -7.77 1 96.12 130 GLY B C 1
ATOM 2160 O O . GLY B 1 130 ? 17.609 -18.766 -9 1 96.12 130 GLY B O 1
ATOM 2161 N N . SER B 1 131 ? 16.688 -19.328 -7.094 1 96.69 131 SER B N 1
ATOM 2162 C CA . SER B 1 131 ? 15.617 -20.047 -7.781 1 96.69 131 SER B CA 1
ATOM 2163 C C . SER B 1 131 ? 14.68 -19.094 -8.492 1 96.69 131 SER B C 1
ATOM 2165 O O . SER B 1 131 ? 14.578 -17.922 -8.117 1 96.69 131 SER B O 1
ATOM 2167 N N . CYS B 1 132 ? 13.961 -19.578 -9.461 1 96.88 132 CYS B N 1
ATOM 2168 C CA . CYS B 1 132 ? 13.016 -18.812 -10.258 1 96.88 132 CYS B CA 1
ATOM 2169 C C . CYS B 1 132 ? 11.617 -18.875 -9.648 1 96.88 132 CYS B C 1
ATOM 2171 O O . CYS B 1 132 ? 11.297 -19.828 -8.922 1 96.88 132 CYS B O 1
ATOM 2173 N N . PHE B 1 133 ? 10.867 -17.875 -9.984 1 97.94 133 PHE B N 1
ATOM 2174 C CA . PHE B 1 133 ? 9.445 -17.969 -9.688 1 97.94 133 PHE B CA 1
ATOM 2175 C C . PHE B 1 133 ? 8.758 -18.953 -10.641 1 97.94 133 PHE B C 1
ATOM 2177 O O . PHE B 1 133 ? 9.18 -19.109 -11.781 1 97.94 133 PHE B O 1
ATOM 2184 N N . GLU B 1 134 ? 7.773 -19.594 -10.102 1 97.25 134 GLU B N 1
ATOM 2185 C CA . GLU B 1 134 ? 6.93 -20.484 -10.898 1 97.25 134 GLU B CA 1
ATOM 2186 C C . GLU B 1 134 ? 5.496 -19.969 -10.969 1 97.25 134 GLU B C 1
ATOM 2188 O O . GLU B 1 134 ? 4.82 -19.859 -9.938 1 97.25 134 GLU B O 1
ATOM 2193 N N . ARG B 1 135 ? 5.043 -19.672 -12.164 1 97.19 135 ARG B N 1
ATOM 2194 C CA . ARG B 1 135 ? 3.674 -19.219 -12.352 1 97.19 135 ARG B CA 1
ATOM 2195 C C . ARG B 1 135 ? 2.695 -20.375 -12.359 1 97.19 135 ARG B C 1
ATOM 2197 O O . ARG B 1 135 ? 2.891 -21.359 -13.086 1 97.19 135 ARG B O 1
ATOM 2204 N N . LEU B 1 136 ? 1.658 -20.156 -11.602 1 96.44 136 LEU B N 1
ATOM 2205 C CA . LEU B 1 136 ? 0.708 -21.25 -11.484 1 96.44 136 LEU B CA 1
ATOM 2206 C C . LEU B 1 136 ? -0.51 -21.016 -12.367 1 96.44 136 LEU B C 1
ATOM 2208 O O . LEU B 1 136 ? -1.24 -21.953 -12.688 1 96.44 136 LEU B O 1
ATOM 2212 N N . TRP B 1 137 ? -0.734 -19.797 -12.695 1 93.25 137 TRP B N 1
ATOM 2213 C CA . TRP B 1 137 ? -1.833 -19.391 -13.562 1 93.25 137 TRP B CA 1
ATOM 2214 C C . TRP B 1 137 ? -1.312 -18.906 -14.914 1 93.25 137 TRP B C 1
ATOM 2216 O O . TRP B 1 137 ? -0.673 -17.859 -15 1 93.25 137 TRP B O 1
ATOM 2226 N N . VAL B 1 138 ? -1.269 -19.969 -15.953 1 85.12 138 VAL B N 1
ATOM 2227 C CA . VAL B 1 138 ? -0.673 -19.688 -17.25 1 85.12 138 VAL B CA 1
ATOM 2228 C C . VAL B 1 138 ? -1.727 -19.859 -18.344 1 85.12 138 VAL B C 1
ATOM 2230 O O . VAL B 1 138 ? -2.596 -20.719 -18.266 1 85.12 138 VAL B O 1
#

Radius of gyration: 18.97 Å; Cα contacts (8 Å, |Δi|>4): 421; chains: 2; bounding box: 39×59×46 Å

Organism: NCBI:txid111769

Solvent-accessible surface area (backbone atoms only — not comparable to full-atom values): 14988 Å² total; per-residue (Å²): 125,83,71,46,56,28,36,47,38,36,52,38,54,35,16,57,41,28,82,82,36,91,46,15,66,62,41,47,56,47,60,75,59,45,79,62,51,44,42,31,39,38,60,51,31,54,50,54,26,44,71,76,34,54,73,68,26,38,53,51,50,53,50,44,40,57,71,60,67,41,48,69,49,87,84,51,65,87,49,43,67,56,26,51,50,44,42,59,73,38,47,93,74,59,62,51,68,52,58,23,45,50,45,44,48,27,33,76,68,70,44,46,33,28,32,48,71,57,56,73,62,47,68,66,46,54,34,82,88,62,46,61,49,42,72,76,59,129,124,83,73,45,56,30,37,48,37,37,51,37,54,35,16,57,41,28,83,84,36,91,46,16,68,61,41,48,55,47,62,74,60,45,79,64,50,42,41,32,38,38,61,52,30,53,49,54,25,45,70,78,33,55,73,68,26,38,53,51,50,52,50,44,40,57,71,60,68,42,47,68,49,87,83,52,66,86,49,42,68,56,25,52,49,43,41,58,74,38,47,90,74,59,61,52,69,52,56,23,45,50,47,44,49,28,32,74,69,69,44,45,32,29,32,48,72,58,57,73,62,46,69,67,45,53,34,81,88,63,47,62,50,42,73,75,61,127